Protein AF-A0A7W9UVN4-F1 (afdb_monomer)

Foldseek 3Di:
DWLQDPPCQQVSVVVVQVVCCVAQNVQQPDDAAWDPVCNRPPGKDWQKHDLDNKIKIWIWAQAKTKGDFDPDDQHFWKKKKQWQAWKKWAAADVPDGIDIAHHQKMKIATDRTGGIMITHHGTTMMMMIAHCPPVCVLQPHHMDMDGCPDPLNVVLVVLSVVCSVCVVVDDSVRSVVSNVVNVVSVVCSSCVCCQVDDPPCLVVLQVQLLVVLLVCLVPPPDDLCVSCVVSVHDSVSNQVSCVSVPHGPVRSSVVSNVVVVVVVVVPPPPPPPPDDDDDDDDDDDDDDDDDDDDDDDDDDDDDDDDDDDDDDDDDDDDDDDDDDDDDDDDDDD

Sequence (333 aa):
MDSTAPGAAPRGLDAFRRGWQTQIGDDVFQLPAFSAETIGDFRVKGNVTKVHGAAIADLHAASATRTADVPGGDQDLVAMYIVRRGAWTLGGAPGHGDRAVSAGQFLVRHLGRLTAFETSADLTAKFLVLPPGELKPLLGNRAVTGPAESAEVRLLTALTDMIHTTVADLGPAGVAAAQGTLIELAKAVAKGRFDDVEPRLAPALTQAAKDLADRRLTDPELSPAMLARELNVSVRTLHRAFAAVGEPVGTYIRRRRLHEARLALAAPSRLSVSSRVPSRSTSARLPPSTPVLPKQPRSRRTSPRRATRRPKAPDLAGLSRDVGDTRAGCLNR

pLDDT: mean 74.99, std 21.44, range [29.36, 97.0]

Radius of gyration: 34.62 Å; Cα contacts (8 Å, |Δi|>4): 461; chains: 1; bounding box: 100×82×94 Å

Structure (mmCIF, N/CA/C/O backbone):
data_AF-A0A7W9UVN4-F1
#
_entry.id   AF-A0A7W9UVN4-F1
#
loop_
_atom_site.group_PDB
_atom_site.id
_atom_site.type_symbol
_atom_site.label_atom_id
_atom_site.label_alt_id
_atom_site.label_comp_id
_atom_site.label_asym_id
_atom_site.label_entity_id
_atom_site.label_seq_id
_atom_site.pdbx_PDB_ins_code
_atom_site.Cartn_x
_atom_site.Cartn_y
_atom_site.Cartn_z
_atom_site.occupancy
_atom_site.B_iso_or_equiv
_atom_site.auth_seq_id
_atom_site.auth_comp_id
_atom_site.auth_asym_id
_atom_site.auth_atom_id
_atom_site.pdbx_PDB_model_num
ATOM 1 N N . MET A 1 1 ? 9.674 -2.345 -18.501 1.00 73.88 1 MET A N 1
ATOM 2 C CA . MET A 1 1 ? 10.511 -3.567 -18.484 1.00 73.88 1 MET A CA 1
ATOM 3 C C . MET A 1 1 ? 9.625 -4.773 -18.739 1.00 73.88 1 MET A C 1
ATOM 5 O O . MET A 1 1 ? 8.595 -4.875 -18.085 1.00 73.88 1 MET A O 1
ATOM 9 N N . ASP A 1 2 ? 9.972 -5.662 -19.668 1.00 71.81 2 ASP A N 1
ATOM 10 C CA . ASP A 1 2 ? 9.142 -6.828 -20.001 1.00 71.81 2 ASP A CA 1
ATOM 11 C C . ASP A 1 2 ? 10.020 -8.070 -20.188 1.00 71.81 2 ASP A C 1
ATOM 13 O O . ASP A 1 2 ? 10.920 -8.066 -21.026 1.00 71.81 2 ASP A O 1
ATOM 17 N N . SER A 1 3 ? 9.786 -9.108 -19.382 1.00 67.25 3 SER A N 1
ATOM 18 C CA . SER A 1 3 ? 10.480 -10.401 -19.485 1.00 67.25 3 SER A CA 1
ATOM 19 C C . SER A 1 3 ? 9.551 -11.549 -19.896 1.00 67.25 3 SER A C 1
ATOM 21 O O . SER A 1 3 ? 9.955 -12.705 -19.875 1.00 67.25 3 SER A O 1
ATOM 23 N N . THR A 1 4 ? 8.311 -11.249 -20.298 1.00 62.47 4 THR A N 1
ATOM 24 C CA . THR A 1 4 ? 7.274 -12.262 -20.573 1.00 62.47 4 THR A CA 1
ATOM 25 C C . THR A 1 4 ? 7.378 -12.916 -21.957 1.00 62.47 4 THR A C 1
ATOM 27 O O . THR A 1 4 ? 6.605 -13.822 -22.269 1.00 62.47 4 THR A O 1
ATOM 30 N N . ALA A 1 5 ? 8.341 -12.502 -22.787 1.00 60.44 5 ALA A N 1
ATOM 31 C CA . ALA A 1 5 ? 8.553 -13.074 -24.112 1.00 60.44 5 ALA A CA 1
ATOM 32 C C . ALA A 1 5 ? 8.997 -14.560 -24.034 1.00 60.44 5 ALA A C 1
ATOM 34 O O . ALA A 1 5 ? 9.942 -14.877 -23.300 1.00 60.44 5 ALA A O 1
ATOM 35 N N . PRO A 1 6 ? 8.375 -15.480 -24.802 1.00 49.84 6 PRO A N 1
ATOM 36 C CA . PRO A 1 6 ? 8.769 -16.891 -24.835 1.00 49.84 6 PRO A CA 1
ATOM 37 C C . PRO A 1 6 ? 10.239 -17.067 -25.260 1.00 49.84 6 PRO A C 1
ATOM 39 O O . PRO A 1 6 ? 10.660 -16.513 -26.272 1.00 49.84 6 PRO A O 1
ATOM 42 N N . GLY A 1 7 ? 11.024 -17.840 -24.496 1.00 51.47 7 GLY A N 1
ATOM 43 C CA . GLY A 1 7 ? 12.448 -18.111 -24.777 1.00 51.47 7 GLY A CA 1
ATOM 44 C C . GLY A 1 7 ? 13.452 -17.143 -24.131 1.00 51.47 7 GLY A C 1
ATOM 45 O O . GLY A 1 7 ? 14.651 -17.239 -24.391 1.00 51.47 7 GLY A O 1
ATOM 46 N N . ALA A 1 8 ? 12.993 -16.220 -23.279 1.00 53.88 8 ALA A N 1
ATOM 47 C CA . ALA A 1 8 ? 13.849 -15.228 -22.630 1.00 53.88 8 ALA A CA 1
ATOM 48 C C . ALA A 1 8 ? 14.510 -15.689 -21.316 1.00 53.88 8 ALA A C 1
ATOM 50 O O . ALA A 1 8 ? 15.379 -14.977 -20.831 1.00 53.88 8 ALA A O 1
ATOM 51 N N . ALA A 1 9 ? 14.164 -16.832 -20.719 1.00 52.75 9 ALA A N 1
ATOM 52 C CA . ALA A 1 9 ? 14.805 -17.324 -19.490 1.00 52.75 9 ALA A CA 1
ATOM 53 C C . ALA A 1 9 ? 16.133 -18.018 -19.857 1.00 52.75 9 ALA A C 1
ATOM 55 O O . ALA A 1 9 ? 16.085 -19.104 -20.434 1.00 52.75 9 ALA A O 1
ATOM 56 N N . PRO A 1 10 ? 17.311 -17.373 -19.677 1.00 57.44 10 PRO A N 1
ATOM 57 C CA . PRO A 1 10 ? 17.737 -16.666 -18.454 1.00 57.44 10 PRO A CA 1
ATOM 58 C C . PRO A 1 10 ? 17.949 -15.140 -18.589 1.00 57.44 10 PRO A C 1
ATOM 60 O O . PRO A 1 10 ? 18.179 -14.450 -17.601 1.00 57.44 10 PRO A O 1
ATOM 63 N N . ARG A 1 11 ? 17.853 -14.580 -19.800 1.00 67.00 11 ARG A N 1
ATOM 64 C CA . ARG A 1 11 ? 18.043 -13.145 -20.103 1.00 67.00 11 ARG A CA 1
ATOM 65 C C . ARG A 1 11 ? 16.946 -12.229 -19.535 1.00 67.00 11 ARG A C 1
ATOM 67 O O . ARG A 1 11 ? 17.165 -11.024 -19.424 1.00 67.00 11 ARG A O 1
ATOM 74 N N . GLY A 1 12 ? 15.776 -12.775 -19.200 1.00 74.50 12 GLY A N 1
ATOM 75 C CA . GLY A 1 12 ? 14.602 -12.038 -18.731 1.00 74.50 12 GLY A CA 1
ATOM 76 C C . GLY A 1 12 ? 14.825 -11.335 -17.392 1.00 74.50 12 GLY A C 1
ATOM 77 O O . GLY A 1 12 ? 14.505 -10.152 -17.266 1.00 74.50 12 GLY A O 1
ATOM 78 N N . LEU A 1 13 ? 15.450 -12.019 -16.426 1.00 80.25 13 LEU A N 1
ATOM 79 C CA . LEU A 1 13 ? 15.805 -11.411 -15.142 1.00 80.25 13 LEU A CA 1
ATOM 80 C C . LEU A 1 13 ? 16.861 -10.316 -15.314 1.00 80.25 13 LEU A C 1
ATOM 82 O O . LEU A 1 13 ? 16.738 -9.250 -14.716 1.00 80.25 13 LEU A O 1
ATOM 86 N N . ASP A 1 14 ? 17.875 -10.540 -16.148 1.00 81.69 14 ASP A N 1
ATOM 87 C CA . ASP A 1 14 ? 18.918 -9.540 -16.385 1.00 81.69 14 ASP A CA 1
ATOM 88 C C . ASP A 1 14 ? 18.363 -8.289 -17.075 1.00 81.69 14 ASP A C 1
ATOM 90 O O . ASP A 1 14 ? 18.742 -7.167 -16.740 1.00 81.69 14 ASP A O 1
ATOM 94 N N . ALA A 1 15 ? 17.439 -8.461 -18.025 1.00 81.56 15 ALA A N 1
ATOM 95 C CA . ALA A 1 15 ? 16.738 -7.349 -18.660 1.00 81.56 15 ALA A CA 1
ATOM 96 C C . ALA A 1 15 ? 15.876 -6.572 -17.655 1.00 81.56 15 ALA A C 1
ATOM 98 O O . ALA A 1 15 ? 15.887 -5.339 -17.666 1.00 81.56 15 ALA A O 1
ATOM 99 N N . PHE A 1 16 ? 15.177 -7.277 -16.760 1.00 84.06 16 PHE A N 1
ATOM 100 C CA . PHE A 1 16 ? 14.417 -6.661 -15.676 1.00 84.06 16 PHE A CA 1
ATOM 101 C C . PHE A 1 16 ? 15.328 -5.895 -14.710 1.00 84.06 16 PHE A C 1
ATOM 103 O O . PHE A 1 16 ? 15.083 -4.723 -14.450 1.00 84.06 16 PHE A O 1
ATOM 110 N N . ARG A 1 17 ? 16.422 -6.507 -14.243 1.00 83.38 17 ARG A N 1
ATOM 111 C CA . ARG A 1 17 ? 17.405 -5.874 -13.350 1.00 83.38 17 ARG A CA 1
ATOM 112 C C . ARG A 1 17 ? 18.012 -4.621 -13.958 1.00 83.38 17 ARG A C 1
ATOM 114 O O . ARG A 1 17 ? 18.035 -3.590 -13.300 1.00 83.38 17 ARG A O 1
ATOM 121 N N . ARG A 1 18 ? 18.458 -4.683 -15.218 1.00 82.69 18 ARG A N 1
ATOM 122 C CA . ARG A 1 18 ? 18.994 -3.504 -15.913 1.00 82.69 18 ARG A CA 1
ATOM 123 C C . ARG A 1 18 ? 17.954 -2.395 -16.008 1.00 82.69 18 ARG A C 1
ATOM 125 O O . ARG A 1 18 ? 18.263 -1.260 -15.680 1.00 82.69 18 ARG A O 1
ATOM 132 N N . GLY A 1 19 ? 16.724 -2.721 -16.401 1.00 81.88 19 GLY A N 1
ATOM 133 C CA . GLY A 1 19 ? 15.651 -1.732 -16.467 1.00 81.88 19 GLY A CA 1
ATOM 134 C C . GLY A 1 19 ? 15.315 -1.117 -15.105 1.00 81.88 19 GLY A C 1
ATOM 135 O O . GLY A 1 19 ? 15.112 0.092 -15.023 1.00 81.88 19 GLY A O 1
ATOM 136 N N . TRP A 1 20 ? 15.314 -1.926 -14.040 1.00 83.56 20 TRP A N 1
ATOM 137 C CA . TRP A 1 20 ? 15.083 -1.472 -12.669 1.00 83.56 20 TRP A CA 1
ATOM 138 C C . TRP A 1 20 ? 16.182 -0.505 -12.250 1.00 83.56 20 TRP A C 1
ATOM 140 O O . TRP A 1 20 ? 15.892 0.610 -11.826 1.00 83.56 20 TRP A O 1
ATOM 150 N N . GLN A 1 21 ? 17.437 -0.896 -12.467 1.00 82.94 21 GLN A N 1
ATOM 151 C CA . GLN A 1 21 ? 18.607 -0.084 -12.169 1.00 82.94 21 GLN A CA 1
ATOM 152 C C . GLN A 1 21 ? 18.583 1.256 -12.907 1.00 82.94 21 GLN A C 1
ATOM 154 O O . GLN A 1 21 ? 18.849 2.293 -12.311 1.00 82.94 21 GLN A O 1
ATOM 159 N N . THR A 1 22 ? 18.246 1.249 -14.199 1.00 83.75 22 THR A N 1
ATOM 160 C CA . THR A 1 22 ? 18.192 2.467 -15.016 1.00 83.75 22 THR A CA 1
ATOM 161 C C . THR A 1 22 ? 17.080 3.416 -14.569 1.00 83.75 22 THR A C 1
ATOM 163 O O . THR A 1 22 ? 17.267 4.627 -14.633 1.00 83.75 22 THR A O 1
ATOM 166 N N . GLN A 1 23 ? 15.926 2.894 -14.141 1.00 80.12 23 GLN A N 1
ATOM 167 C CA . GLN A 1 23 ? 14.762 3.723 -13.807 1.00 80.12 23 GLN A CA 1
ATOM 168 C C . GLN A 1 23 ? 14.716 4.157 -12.336 1.00 80.12 23 GLN A C 1
ATOM 170 O O . GLN A 1 23 ? 14.303 5.279 -12.058 1.00 80.12 23 GLN A O 1
ATOM 175 N N . ILE A 1 24 ? 15.115 3.291 -11.402 1.00 77.38 24 ILE A N 1
ATOM 176 C CA . ILE A 1 24 ? 15.053 3.537 -9.951 1.00 77.38 24 ILE A CA 1
ATOM 177 C C . ILE A 1 24 ? 16.419 3.986 -9.415 1.00 77.38 24 ILE A C 1
ATOM 179 O O . ILE A 1 24 ? 16.484 4.932 -8.628 1.00 77.38 24 ILE A O 1
ATOM 183 N N . GLY A 1 25 ? 17.494 3.321 -9.849 1.00 72.00 25 GLY A N 1
ATOM 184 C CA . GLY A 1 25 ? 18.806 3.365 -9.196 1.00 72.00 25 GLY A CA 1
ATOM 185 C C . GLY A 1 25 ? 18.867 2.539 -7.902 1.00 72.00 25 GLY A C 1
ATOM 186 O O . GLY A 1 25 ? 17.847 2.107 -7.368 1.00 72.00 25 GLY A O 1
ATOM 187 N N . ASP A 1 26 ? 20.074 2.329 -7.372 1.00 72.00 26 ASP A N 1
ATOM 188 C CA . ASP A 1 26 ? 20.273 1.649 -6.076 1.00 72.00 26 ASP A CA 1
ATOM 189 C C . ASP A 1 26 ? 19.985 2.551 -4.866 1.00 72.00 26 ASP A C 1
ATOM 191 O O . ASP A 1 26 ? 19.971 2.080 -3.730 1.00 72.00 26 ASP A O 1
ATOM 195 N N . ASP A 1 27 ? 19.774 3.847 -5.097 1.00 73.25 27 ASP A N 1
ATOM 196 C CA . ASP A 1 27 ? 19.596 4.866 -4.063 1.00 73.25 27 ASP A CA 1
ATOM 197 C C . ASP A 1 27 ? 18.187 4.876 -3.455 1.00 73.25 27 ASP A C 1
ATOM 199 O O . ASP A 1 27 ? 18.015 5.330 -2.326 1.00 73.25 27 ASP A O 1
ATOM 203 N N . VAL A 1 28 ? 17.182 4.375 -4.182 1.00 78.56 28 VAL A N 1
ATOM 204 C CA . VAL A 1 28 ? 15.785 4.346 -3.712 1.00 78.56 28 VAL A CA 1
ATOM 205 C C . VAL A 1 28 ? 15.369 2.955 -3.240 1.00 78.56 28 VAL A C 1
ATOM 207 O O . VAL A 1 28 ? 14.755 2.826 -2.183 1.00 78.56 28 VAL A O 1
ATOM 210 N N . PHE A 1 29 ? 15.674 1.907 -4.011 1.00 81.25 29 PHE A N 1
ATOM 211 C CA . PHE A 1 29 ? 15.352 0.529 -3.641 1.00 81.25 29 PHE A CA 1
ATOM 212 C C . PHE A 1 29 ? 16.292 -0.452 -4.328 1.00 81.25 29 PHE A C 1
ATOM 214 O O . PHE A 1 29 ? 16.239 -0.623 -5.550 1.00 81.25 29 PHE A O 1
ATOM 221 N N . GLN A 1 30 ? 17.087 -1.162 -3.532 1.00 79.94 30 GLN A N 1
ATOM 222 C CA . GLN A 1 30 ? 17.933 -2.225 -4.066 1.00 79.94 30 GLN A CA 1
ATOM 223 C C . GLN A 1 30 ? 17.094 -3.484 -4.234 1.00 79.94 30 GLN A C 1
ATOM 225 O O . GLN A 1 30 ? 16.504 -3.991 -3.276 1.00 79.94 30 GLN A O 1
ATOM 230 N N . LEU A 1 31 ? 17.041 -3.990 -5.461 1.00 79.94 31 LEU A N 1
ATOM 231 C CA . LEU A 1 31 ? 16.290 -5.192 -5.780 1.00 79.94 31 LEU A CA 1
ATOM 232 C C . LEU A 1 31 ? 16.995 -6.426 -5.179 1.00 79.94 31 LEU A C 1
ATOM 234 O O . LEU A 1 31 ? 18.167 -6.660 -5.485 1.00 79.94 31 LEU A O 1
ATOM 238 N N . PRO A 1 32 ? 16.314 -7.248 -4.359 1.00 81.62 32 PRO A N 1
ATOM 239 C CA . PRO A 1 32 ? 16.924 -8.436 -3.772 1.00 81.62 32 PRO A CA 1
ATOM 240 C C . PRO A 1 32 ? 17.297 -9.493 -4.823 1.00 81.62 32 PRO A C 1
ATOM 242 O O . PRO A 1 32 ? 16.791 -9.524 -5.950 1.00 81.62 32 PRO A O 1
ATOM 245 N N . ALA A 1 33 ? 18.189 -10.407 -4.436 1.00 84.00 33 ALA A N 1
ATOM 246 C CA . ALA A 1 33 ? 18.498 -11.577 -5.245 1.00 84.00 33 ALA A CA 1
ATOM 247 C C . ALA A 1 33 ? 17.285 -12.521 -5.332 1.00 84.00 33 ALA A C 1
ATOM 249 O O . ALA A 1 33 ? 16.550 -12.682 -4.361 1.00 84.00 33 ALA A O 1
ATOM 250 N N . PHE A 1 34 ? 17.088 -13.168 -6.482 1.00 86.44 34 PHE A N 1
ATOM 251 C CA . PHE A 1 34 ? 16.030 -14.163 -6.686 1.00 86.44 34 PHE A CA 1
ATOM 252 C C . PHE A 1 34 ? 16.557 -15.589 -6.500 1.00 86.44 34 PHE A C 1
ATOM 254 O O . PHE A 1 34 ? 17.743 -15.843 -6.713 1.00 86.44 34 PHE A O 1
ATOM 261 N N . SER A 1 35 ? 15.684 -16.514 -6.094 1.00 86.12 35 SER A N 1
ATOM 262 C CA . SER A 1 35 ? 16.018 -17.936 -5.967 1.00 86.12 35 SER A CA 1
ATOM 263 C C . SER A 1 35 ? 16.347 -18.564 -7.328 1.00 86.12 35 SER A C 1
ATOM 265 O O . SER A 1 35 ? 15.878 -18.093 -8.364 1.00 86.12 35 SER A O 1
ATOM 267 N N . ALA A 1 36 ? 17.105 -19.666 -7.339 1.00 85.19 36 ALA A N 1
ATOM 268 C CA . ALA A 1 36 ? 17.443 -20.386 -8.573 1.00 85.19 36 ALA A CA 1
ATOM 269 C C . ALA A 1 36 ? 16.198 -20.851 -9.354 1.00 85.19 36 ALA A C 1
ATOM 271 O O . ALA A 1 36 ? 16.157 -20.731 -10.576 1.00 85.19 36 ALA A O 1
ATOM 272 N N . GLU A 1 37 ? 15.163 -21.305 -8.641 1.00 82.75 37 GLU A N 1
ATOM 273 C CA . GLU A 1 37 ? 13.862 -21.673 -9.215 1.00 82.75 37 GLU A CA 1
ATOM 274 C C . GLU A 1 37 ? 13.221 -20.491 -9.956 1.00 82.75 37 GLU A C 1
ATOM 276 O O . GLU A 1 37 ? 12.806 -20.617 -11.104 1.00 82.75 37 GLU A O 1
ATOM 281 N N . THR A 1 38 ? 13.238 -19.310 -9.333 1.00 85.44 38 THR A N 1
ATOM 282 C CA . THR A 1 38 ? 12.707 -18.081 -9.931 1.00 85.44 38 THR A CA 1
ATOM 283 C C . THR A 1 38 ? 13.510 -17.648 -11.154 1.00 85.44 38 THR A C 1
ATOM 285 O O . THR A 1 38 ? 12.932 -17.185 -12.130 1.00 85.44 38 THR A O 1
ATOM 288 N N . ILE A 1 39 ? 14.838 -17.791 -11.124 1.00 84.81 39 ILE A N 1
ATOM 289 C CA . ILE A 1 39 ? 15.717 -17.431 -12.248 1.00 84.81 39 ILE A CA 1
ATOM 290 C C . ILE A 1 39 ? 15.398 -18.287 -13.484 1.00 84.81 39 ILE A C 1
ATOM 292 O O . ILE A 1 39 ? 15.396 -17.767 -14.601 1.00 84.81 39 ILE A O 1
ATOM 296 N N . GLY A 1 40 ? 15.101 -19.576 -13.287 1.00 82.81 40 GLY A N 1
ATOM 297 C CA . GLY A 1 40 ? 14.792 -20.517 -14.366 1.00 82.81 40 GLY A CA 1
ATOM 298 C C . GLY A 1 40 ? 13.481 -20.234 -15.108 1.00 82.81 40 GLY A C 1
ATOM 299 O O . GLY A 1 40 ? 13.375 -20.581 -16.281 1.00 82.81 40 GLY A O 1
ATOM 300 N N . ASP A 1 41 ? 12.513 -19.573 -14.465 1.00 85.38 41 ASP A N 1
ATOM 301 C CA . ASP A 1 41 ? 11.202 -19.250 -15.052 1.00 85.38 41 ASP A CA 1
ATOM 302 C C . ASP A 1 41 ? 10.769 -17.795 -14.790 1.00 85.38 41 ASP A C 1
ATOM 304 O O . ASP A 1 41 ? 9.604 -17.494 -14.533 1.00 85.38 41 ASP A O 1
ATOM 308 N N . PHE A 1 42 ? 11.714 -16.852 -14.832 1.00 85.31 42 PHE A N 1
ATOM 309 C CA . PHE A 1 42 ? 11.415 -15.453 -14.530 1.00 85.31 42 PHE A CA 1
ATOM 310 C C . PHE A 1 42 ? 10.542 -14.810 -15.620 1.00 85.31 42 PHE A C 1
ATOM 312 O O . PHE A 1 42 ? 11.027 -14.504 -16.711 1.00 85.31 42 PHE A O 1
ATOM 319 N N . ARG A 1 43 ? 9.262 -14.561 -15.307 1.00 87.62 43 ARG A N 1
ATOM 320 C CA . ARG A 1 43 ? 8.286 -13.905 -16.198 1.00 87.62 43 ARG A CA 1
ATOM 321 C C . ARG A 1 43 ? 7.560 -12.771 -15.484 1.00 87.62 43 ARG A C 1
ATOM 323 O O . ARG A 1 43 ? 6.400 -12.899 -15.091 1.00 87.62 43 ARG A O 1
ATOM 330 N N . VAL A 1 44 ? 8.257 -11.652 -15.317 1.00 88.62 44 VAL A N 1
ATOM 331 C CA . VAL A 1 44 ? 7.736 -10.434 -14.683 1.00 88.62 44 VAL A CA 1
ATOM 332 C C . VAL A 1 44 ? 7.825 -9.247 -15.635 1.00 88.62 44 VAL A C 1
ATOM 334 O O . VAL A 1 44 ? 8.868 -8.953 -16.226 1.00 88.62 44 VAL A O 1
ATOM 337 N N . LYS A 1 45 ? 6.720 -8.525 -15.761 1.00 89.50 45 LYS A N 1
ATOM 338 C CA . LYS A 1 45 ? 6.636 -7.233 -16.428 1.00 89.50 45 LYS A CA 1
ATOM 339 C C . LYS A 1 45 ? 6.459 -6.148 -15.375 1.00 89.50 45 LYS A C 1
ATOM 341 O O . LYS A 1 45 ? 5.660 -6.296 -14.456 1.00 89.50 45 LYS A O 1
ATOM 346 N N . GLY A 1 46 ? 7.217 -5.070 -15.521 1.00 88.50 46 GLY A N 1
ATOM 347 C CA . GLY A 1 46 ? 7.197 -3.932 -14.614 1.00 88.50 46 GLY A CA 1
ATOM 348 C C . GLY A 1 46 ? 7.146 -2.621 -15.385 1.00 88.50 46 GLY A C 1
ATOM 349 O O . GLY A 1 46 ? 7.991 -2.403 -16.261 1.00 88.50 46 GLY A O 1
ATOM 350 N N . ASN A 1 47 ? 6.189 -1.751 -15.067 1.00 90.56 47 ASN A N 1
ATOM 351 C CA . ASN A 1 47 ? 6.284 -0.332 -15.404 1.00 90.56 47 ASN A CA 1
ATOM 352 C C . ASN A 1 47 ? 6.732 0.428 -14.162 1.00 90.56 47 ASN A C 1
ATOM 354 O O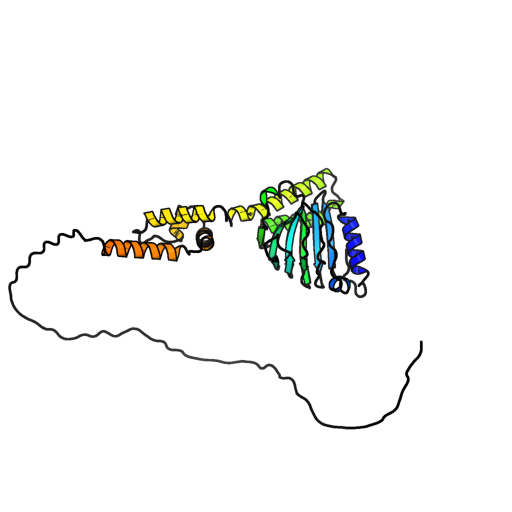 . ASN A 1 47 ? 6.120 0.284 -13.110 1.00 90.56 47 ASN A O 1
ATOM 358 N N . VAL A 1 48 ? 7.818 1.183 -14.263 1.00 90.69 48 VAL A N 1
ATOM 359 C CA . VAL A 1 48 ? 8.472 1.755 -13.093 1.00 90.69 48 VAL A CA 1
ATOM 360 C C . VAL A 1 48 ? 8.822 3.210 -13.340 1.00 90.69 48 VAL A C 1
ATOM 362 O O . VAL A 1 48 ? 9.316 3.581 -14.403 1.00 90.69 48 VAL A O 1
ATOM 365 N N . THR A 1 49 ? 8.559 4.033 -12.334 1.00 92.12 49 THR A N 1
ATOM 366 C CA . THR A 1 49 ? 8.779 5.471 -12.381 1.00 92.12 49 THR A CA 1
ATOM 367 C C . THR A 1 49 ? 9.382 5.947 -11.071 1.00 92.12 49 THR A C 1
ATOM 369 O O . THR A 1 49 ? 8.795 5.769 -10.002 1.00 92.12 49 THR A O 1
ATOM 372 N N . LYS A 1 50 ? 10.549 6.587 -11.165 1.00 92.44 50 LYS A N 1
ATOM 373 C CA . LYS A 1 50 ? 11.147 7.348 -10.070 1.00 92.44 50 LYS A CA 1
ATOM 374 C C . LYS A 1 50 ? 10.585 8.764 -10.069 1.00 92.44 50 LYS A C 1
ATOM 376 O O . LYS A 1 50 ? 10.538 9.428 -11.100 1.00 92.44 50 LYS A O 1
ATOM 381 N N . VAL A 1 51 ? 10.179 9.221 -8.895 1.00 92.12 51 VAL A N 1
ATOM 382 C CA . VAL A 1 51 ? 9.681 10.569 -8.629 1.00 92.12 51 VAL A CA 1
ATOM 383 C C . VAL A 1 51 ? 10.467 11.106 -7.437 1.00 92.12 51 VAL A C 1
ATOM 385 O O . VAL A 1 51 ? 10.156 10.846 -6.274 1.00 92.12 51 VAL A O 1
ATOM 388 N N . HIS A 1 52 ? 11.559 11.806 -7.753 1.00 91.50 52 HIS A N 1
ATOM 389 C CA . HIS A 1 52 ? 12.553 12.267 -6.785 1.00 91.50 52 HIS A CA 1
ATOM 390 C C . HIS A 1 52 ? 13.076 11.109 -5.906 1.00 91.50 52 HIS A C 1
ATOM 392 O O . HIS A 1 52 ? 13.729 10.208 -6.424 1.00 91.50 52 HIS A O 1
ATOM 398 N N . GLY A 1 53 ? 12.828 11.131 -4.592 1.00 89.69 53 GLY A N 1
ATOM 399 C CA . GLY A 1 53 ? 13.253 10.091 -3.645 1.00 89.69 53 GLY A CA 1
ATOM 400 C C . GLY A 1 53 ? 12.236 8.963 -3.450 1.00 89.69 53 GLY A C 1
ATOM 401 O O . GLY A 1 53 ? 12.397 8.152 -2.545 1.00 89.69 53 GLY A O 1
ATOM 402 N N . ALA A 1 54 ? 11.156 8.942 -4.232 1.00 93.06 54 ALA A N 1
ATOM 403 C CA . ALA A 1 54 ? 10.158 7.881 -4.222 1.00 93.06 54 ALA A CA 1
ATOM 404 C C . ALA A 1 54 ? 10.160 7.114 -5.550 1.00 93.06 54 ALA A C 1
ATOM 406 O O . ALA A 1 54 ? 10.599 7.615 -6.588 1.00 93.06 54 ALA A O 1
ATOM 407 N N . ALA A 1 55 ? 9.632 5.898 -5.514 1.00 93.56 55 ALA A N 1
ATOM 408 C CA . ALA A 1 55 ? 9.479 5.047 -6.679 1.00 93.56 55 ALA A CA 1
ATOM 409 C C . ALA A 1 55 ? 8.113 4.366 -6.697 1.00 93.56 55 ALA A C 1
ATOM 411 O O . ALA A 1 55 ? 7.583 3.967 -5.659 1.00 93.56 55 ALA A O 1
ATOM 412 N N . ILE A 1 56 ? 7.571 4.213 -7.900 1.00 95.06 56 ILE A N 1
ATOM 413 C CA . ILE A 1 56 ? 6.302 3.548 -8.180 1.00 95.06 56 ILE A CA 1
ATOM 414 C C . ILE A 1 56 ? 6.587 2.428 -9.174 1.00 95.06 56 ILE A C 1
ATOM 416 O O . ILE A 1 56 ? 7.218 2.666 -10.204 1.00 95.06 56 ILE A O 1
ATOM 420 N N . ALA A 1 57 ? 6.129 1.219 -8.870 1.00 93.44 57 ALA A N 1
ATOM 421 C CA . ALA A 1 57 ? 6.275 0.047 -9.714 1.00 93.44 57 ALA A CA 1
ATOM 422 C C . ALA A 1 57 ? 4.938 -0.684 -9.882 1.00 93.44 57 ALA A C 1
ATOM 424 O O . ALA A 1 57 ? 4.377 -1.216 -8.925 1.00 93.44 57 ALA A O 1
ATOM 425 N N . ASP A 1 58 ? 4.477 -0.780 -11.122 1.00 94.81 58 ASP A N 1
ATOM 426 C CA . ASP A 1 58 ? 3.334 -1.587 -11.527 1.00 94.81 58 ASP A CA 1
ATOM 427 C C . ASP A 1 58 ? 3.841 -2.932 -12.021 1.00 94.81 58 ASP A C 1
ATOM 429 O O . ASP A 1 58 ? 4.511 -3.012 -13.052 1.00 94.81 58 ASP A O 1
ATOM 433 N N . LEU A 1 59 ? 3.536 -3.990 -11.277 1.00 93.56 59 LEU A N 1
ATOM 434 C CA . LEU A 1 59 ? 4.092 -5.318 -11.480 1.00 93.56 59 LEU A CA 1
ATOM 435 C C . LEU A 1 59 ? 3.016 -6.295 -11.949 1.00 93.56 59 LEU A C 1
ATOM 437 O O . LEU A 1 59 ? 1.953 -6.427 -11.337 1.00 93.56 59 LEU A O 1
ATOM 441 N N . HIS A 1 60 ? 3.344 -7.029 -13.007 1.00 94.62 60 HIS A N 1
ATOM 442 C CA . HIS A 1 60 ? 2.604 -8.183 -13.487 1.00 94.62 60 HIS A CA 1
ATOM 443 C C . HIS A 1 60 ? 3.546 -9.388 -13.562 1.00 94.62 60 HIS A C 1
ATOM 445 O O . HIS A 1 60 ? 4.470 -9.396 -14.376 1.00 94.62 60 HIS A O 1
ATOM 451 N N . ALA A 1 61 ? 3.334 -10.394 -12.718 1.00 92.81 61 ALA A N 1
ATOM 452 C CA . ALA A 1 61 ? 4.136 -11.615 -12.715 1.00 92.81 61 ALA A CA 1
ATOM 453 C C . ALA A 1 61 ? 3.289 -12.784 -13.215 1.00 92.81 61 ALA A C 1
ATOM 455 O O . ALA A 1 61 ? 2.296 -13.133 -12.584 1.00 92.81 61 ALA A O 1
ATOM 456 N N . ALA A 1 62 ? 3.676 -13.385 -14.339 1.00 92.00 62 ALA A N 1
ATOM 457 C CA . ALA A 1 62 ? 3.018 -14.584 -14.854 1.00 92.00 62 ALA A CA 1
ATOM 458 C C . ALA A 1 62 ? 3.470 -15.835 -14.082 1.00 92.00 62 ALA A C 1
ATOM 460 O O . ALA A 1 62 ? 2.659 -16.708 -13.789 1.00 92.00 62 ALA A O 1
ATOM 461 N N . SER A 1 63 ? 4.745 -15.887 -13.694 1.00 90.81 63 SER A N 1
ATOM 462 C CA . SER A 1 63 ? 5.315 -16.963 -12.877 1.00 90.81 63 SER A CA 1
ATOM 463 C C . SER A 1 63 ? 5.483 -16.515 -11.427 1.00 90.81 63 SER A C 1
ATOM 465 O O . SER A 1 63 ? 5.673 -15.329 -11.151 1.00 90.81 63 SER A O 1
ATOM 467 N N . ALA A 1 64 ? 5.415 -17.469 -10.496 1.00 91.50 64 ALA A N 1
ATOM 468 C CA . ALA A 1 64 ? 5.723 -17.204 -9.097 1.00 91.50 64 ALA A CA 1
ATOM 469 C C . ALA A 1 64 ? 7.183 -16.752 -8.957 1.00 91.50 64 ALA A C 1
ATOM 471 O O . ALA A 1 64 ? 8.068 -17.263 -9.642 1.00 91.50 64 ALA A O 1
ATOM 472 N N . THR A 1 65 ? 7.438 -15.802 -8.060 1.00 89.81 65 THR A N 1
ATOM 473 C CA . THR A 1 65 ? 8.806 -15.365 -7.752 1.00 89.81 65 THR A CA 1
ATOM 474 C C . THR A 1 65 ? 9.080 -15.484 -6.268 1.00 89.81 65 THR A C 1
ATOM 476 O O . THR A 1 65 ? 8.219 -15.180 -5.447 1.00 89.81 65 THR A O 1
ATOM 479 N N . ARG A 1 66 ? 10.291 -15.913 -5.928 1.00 89.81 66 ARG A N 1
ATOM 480 C CA . ARG A 1 66 ? 10.826 -15.987 -4.572 1.00 89.81 66 ARG A CA 1
ATOM 481 C C . ARG A 1 66 ? 12.185 -15.313 -4.562 1.00 89.81 66 ARG A C 1
ATOM 483 O O . ARG A 1 66 ? 13.055 -15.627 -5.379 1.00 89.81 66 ARG A O 1
ATOM 490 N N . THR A 1 67 ? 12.388 -14.400 -3.628 1.00 87.38 67 THR A N 1
ATOM 491 C CA . THR A 1 67 ? 13.721 -13.851 -3.381 1.00 87.38 67 THR A CA 1
ATOM 492 C C . THR A 1 67 ? 14.539 -14.828 -2.551 1.00 87.38 67 THR A C 1
ATOM 494 O O . THR A 1 67 ? 13.996 -15.497 -1.675 1.00 87.38 67 THR A O 1
ATOM 497 N N . ALA A 1 68 ? 15.840 -14.905 -2.803 1.00 81.38 68 ALA A N 1
ATOM 498 C CA . ALA A 1 68 ? 16.748 -15.591 -1.898 1.00 81.38 68 ALA A CA 1
ATOM 499 C C . ALA A 1 68 ? 16.794 -14.851 -0.551 1.00 81.38 68 ALA A C 1
ATOM 501 O O . ALA A 1 68 ? 16.605 -13.632 -0.507 1.00 81.38 68 ALA A O 1
ATOM 502 N N . ASP A 1 69 ? 17.071 -15.572 0.535 1.00 68.25 69 ASP A N 1
ATOM 503 C CA . ASP A 1 69 ? 17.376 -14.947 1.820 1.00 68.25 69 ASP A CA 1
ATOM 504 C C . ASP A 1 69 ? 18.655 -14.127 1.666 1.00 68.25 69 ASP A C 1
ATOM 506 O O . ASP A 1 69 ? 19.756 -14.669 1.584 1.00 68.25 69 ASP A O 1
ATOM 510 N N . VAL A 1 70 ? 18.511 -12.806 1.572 1.00 60.50 70 VAL A N 1
ATOM 511 C CA . VAL A 1 70 ? 19.656 -11.901 1.489 1.00 60.50 70 VAL A CA 1
ATOM 512 C C . VAL A 1 70 ? 20.061 -11.513 2.910 1.00 60.50 70 VAL A C 1
ATOM 514 O O . VAL A 1 70 ? 19.277 -10.868 3.619 1.00 60.50 70 VAL A O 1
ATOM 517 N N . PRO A 1 71 ? 21.288 -11.831 3.359 1.00 51.34 71 PRO A N 1
ATOM 518 C CA . PRO A 1 71 ? 21.811 -11.284 4.592 1.00 51.34 71 PRO A CA 1
ATOM 519 C C . PRO A 1 71 ? 22.127 -9.797 4.377 1.00 51.34 71 PRO A C 1
ATOM 521 O O . PRO A 1 71 ? 23.241 -9.432 4.046 1.00 51.34 71 PRO A O 1
ATOM 524 N N . GLY A 1 72 ? 21.147 -8.922 4.613 1.00 53.78 72 GLY A N 1
ATOM 525 C CA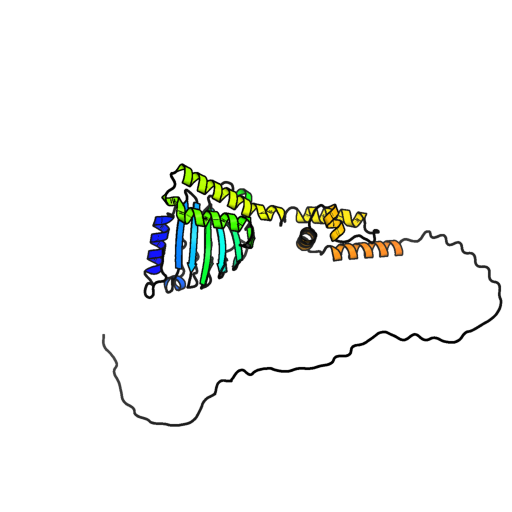 . GLY A 1 72 ? 21.397 -7.486 4.750 1.00 53.78 72 GLY A CA 1
ATOM 526 C C . GLY A 1 72 ? 21.389 -6.688 3.447 1.00 53.78 72 GLY A C 1
ATOM 527 O O . GLY A 1 72 ? 22.320 -6.721 2.658 1.00 53.78 72 GLY A O 1
ATOM 528 N N . GLY A 1 73 ? 20.358 -5.865 3.312 1.00 59.97 73 GLY A N 1
ATOM 529 C CA . GLY A 1 73 ? 20.526 -4.483 2.886 1.00 59.97 73 GLY A CA 1
ATOM 530 C C . GLY A 1 73 ? 19.818 -3.650 3.942 1.00 59.97 73 GLY A C 1
ATOM 531 O O . GLY A 1 73 ? 18.621 -3.868 4.160 1.00 59.97 73 GLY A O 1
ATOM 532 N N . ASP A 1 74 ? 20.553 -2.807 4.669 1.00 69.19 74 ASP A N 1
ATOM 533 C CA . ASP A 1 74 ? 19.923 -1.774 5.491 1.00 69.19 74 ASP A CA 1
ATOM 534 C C . ASP A 1 74 ? 19.207 -0.837 4.516 1.00 69.19 74 ASP A C 1
ATOM 536 O O . ASP A 1 74 ? 19.827 -0.253 3.629 1.00 69.19 74 ASP A O 1
ATOM 540 N N . GLN A 1 75 ? 17.883 -0.820 4.587 1.00 75.25 75 GLN A N 1
ATOM 541 C CA . GLN A 1 75 ? 17.052 -0.016 3.702 1.00 75.25 75 GLN A CA 1
ATOM 542 C C . GLN A 1 75 ? 16.041 0.686 4.575 1.00 75.25 75 GLN A C 1
ATOM 544 O O . GLN A 1 75 ? 14.993 0.116 4.853 1.00 75.25 75 GLN A O 1
ATOM 549 N N . ASP A 1 76 ? 16.382 1.893 5.023 1.00 86.69 76 ASP A N 1
ATOM 550 C CA . ASP A 1 76 ? 15.492 2.754 5.797 1.00 86.69 76 ASP A CA 1
ATOM 551 C C . ASP A 1 76 ? 14.470 3.401 4.856 1.00 86.69 76 ASP A C 1
ATOM 553 O O . ASP A 1 76 ? 14.693 4.485 4.321 1.00 86.69 76 ASP A O 1
ATOM 557 N N . LEU A 1 77 ? 13.355 2.715 4.607 1.00 90.12 77 LEU A N 1
ATOM 558 C CA . LEU A 1 77 ? 12.319 3.177 3.680 1.00 90.12 77 LEU A CA 1
ATOM 559 C C . LEU A 1 77 ? 10.921 2.728 4.100 1.00 90.12 77 LEU A C 1
ATOM 561 O O . LEU A 1 77 ? 10.743 1.834 4.927 1.00 90.12 77 LEU A O 1
ATOM 565 N N . VAL A 1 78 ? 9.896 3.339 3.511 1.00 93.25 78 VAL A N 1
ATOM 566 C CA . VAL A 1 78 ? 8.517 2.858 3.626 1.00 93.25 78 VAL A CA 1
ATOM 567 C C . VAL A 1 78 ? 8.114 2.163 2.340 1.00 93.25 78 VAL A C 1
ATOM 569 O O . VAL A 1 78 ? 8.192 2.734 1.258 1.00 93.25 78 VAL A O 1
ATOM 572 N N . ALA A 1 79 ? 7.646 0.927 2.477 1.00 92.56 79 ALA A N 1
ATOM 573 C CA . ALA A 1 79 ? 7.157 0.118 1.377 1.00 92.56 79 ALA A CA 1
ATOM 574 C C . ALA A 1 79 ? 5.640 -0.051 1.470 1.00 92.56 79 ALA A C 1
ATOM 576 O O . ALA A 1 79 ? 5.109 -0.432 2.521 1.00 92.56 79 ALA A O 1
ATOM 577 N N . MET A 1 80 ? 4.955 0.183 0.354 1.00 95.25 80 MET A N 1
ATOM 578 C CA . MET A 1 80 ? 3.525 -0.056 0.202 1.00 95.25 80 MET A CA 1
ATOM 579 C C . MET A 1 80 ? 3.264 -1.052 -0.926 1.00 95.25 80 MET A C 1
ATOM 581 O O . MET A 1 80 ? 3.782 -0.916 -2.028 1.00 95.25 80 MET A O 1
ATOM 585 N N . TYR A 1 81 ? 2.428 -2.043 -0.640 1.00 95.44 81 TYR A N 1
ATOM 586 C CA . TYR A 1 81 ? 2.052 -3.131 -1.535 1.00 95.44 81 TYR A CA 1
ATOM 587 C C . TYR A 1 81 ? 0.542 -3.071 -1.723 1.00 95.44 81 TYR A C 1
ATOM 589 O O . TYR A 1 81 ? -0.185 -3.102 -0.734 1.00 95.44 81 TYR A O 1
ATOM 597 N N . ILE A 1 82 ? 0.059 -2.993 -2.958 1.00 96.81 82 ILE A N 1
ATOM 598 C CA . ILE A 1 82 ? -1.370 -2.978 -3.291 1.00 96.81 82 ILE A CA 1
ATOM 599 C C . ILE A 1 82 ? -1.615 -4.119 -4.272 1.00 96.81 82 ILE A C 1
ATOM 601 O O . ILE A 1 82 ? -1.202 -4.040 -5.426 1.00 96.81 82 ILE A O 1
ATOM 605 N N . VAL A 1 83 ? -2.274 -5.188 -3.830 1.00 96.12 83 VAL A N 1
ATOM 606 C CA . VAL A 1 83 ? -2.454 -6.396 -4.645 1.00 96.12 83 VAL A CA 1
ATOM 607 C C . VAL A 1 83 ? -3.848 -6.390 -5.263 1.00 96.12 83 VAL A C 1
ATOM 609 O O . VAL A 1 83 ? -4.853 -6.412 -4.556 1.00 96.12 83 VAL A O 1
ATOM 612 N N . ARG A 1 84 ? -3.927 -6.380 -6.597 1.00 94.75 84 ARG A N 1
ATOM 613 C CA . ARG A 1 84 ? -5.187 -6.490 -7.353 1.00 94.75 84 ARG A CA 1
ATOM 614 C C . ARG A 1 84 ? -5.533 -7.945 -7.662 1.00 94.75 84 ARG A C 1
ATOM 616 O O . ARG A 1 84 ? -6.686 -8.335 -7.522 1.00 94.75 84 ARG A O 1
ATOM 623 N N . ARG A 1 85 ? -4.538 -8.752 -8.040 1.00 95.25 85 ARG A N 1
ATOM 624 C CA . ARG A 1 85 ? -4.672 -10.190 -8.329 1.00 95.25 85 ARG A CA 1
ATOM 625 C C . ARG A 1 85 ? -3.475 -10.950 -7.761 1.00 95.25 85 ARG A C 1
ATOM 627 O O . ARG A 1 85 ? -2.374 -10.409 -7.742 1.00 95.25 85 ARG A O 1
ATOM 634 N N . GLY A 1 86 ? -3.700 -12.188 -7.323 1.00 94.81 86 GLY A N 1
ATOM 635 C CA . GLY A 1 86 ? -2.670 -13.039 -6.726 1.00 94.81 86 GLY A CA 1
ATOM 636 C C . GLY A 1 86 ? -2.441 -12.751 -5.241 1.00 94.81 86 GLY A C 1
ATOM 637 O O . GLY A 1 86 ? -3.330 -12.248 -4.545 1.00 94.81 86 GLY A O 1
ATOM 638 N N . ALA A 1 87 ? -1.254 -13.096 -4.755 1.00 92.81 87 ALA A N 1
ATOM 639 C CA . ALA A 1 87 ? -0.823 -12.837 -3.389 1.00 92.81 87 ALA A CA 1
ATOM 640 C C . ALA A 1 87 ? 0.674 -12.517 -3.325 1.00 92.81 87 ALA A C 1
ATOM 642 O O . ALA A 1 87 ? 1.470 -13.060 -4.092 1.00 92.81 87 ALA A O 1
ATOM 643 N N . TRP A 1 88 ? 1.041 -11.660 -2.375 1.00 93.69 88 TRP A N 1
ATOM 644 C CA . TRP A 1 88 ? 2.424 -11.310 -2.068 1.00 93.69 88 TRP A CA 1
ATOM 645 C C . TRP A 1 88 ? 2.720 -11.635 -0.605 1.00 93.69 88 TRP A C 1
ATOM 647 O O . TRP A 1 88 ? 2.173 -11.005 0.298 1.00 93.69 88 TRP A O 1
ATOM 657 N N . THR A 1 89 ? 3.562 -12.630 -0.363 1.00 90.81 89 THR A N 1
ATOM 658 C CA . THR A 1 89 ? 4.008 -13.037 0.969 1.00 90.81 89 THR A CA 1
ATOM 659 C C . THR A 1 89 ? 5.291 -12.307 1.316 1.00 90.81 89 THR A C 1
ATOM 661 O O . THR A 1 89 ? 6.268 -12.359 0.579 1.00 90.81 89 THR A O 1
ATOM 664 N N . LEU A 1 90 ? 5.285 -11.595 2.432 1.00 87.31 90 LEU A N 1
ATOM 665 C CA . LEU A 1 90 ? 6.388 -10.766 2.887 1.00 87.31 90 LEU A CA 1
ATOM 666 C C . LEU A 1 90 ? 6.934 -11.338 4.191 1.00 87.31 90 LEU A C 1
ATOM 668 O O . LEU A 1 90 ? 6.155 -11.546 5.124 1.00 87.31 90 LEU A O 1
ATOM 672 N N . GLY A 1 91 ? 8.253 -11.509 4.294 1.00 78.38 91 GLY A N 1
ATOM 673 C CA . GLY A 1 91 ? 8.884 -11.895 5.553 1.00 78.38 91 GLY A CA 1
ATOM 674 C C . GLY A 1 91 ? 8.549 -10.888 6.652 1.00 78.38 91 GLY A C 1
ATOM 675 O O . GLY A 1 91 ? 8.668 -9.672 6.439 1.00 78.38 91 GLY A O 1
ATOM 676 N N . GLY A 1 92 ? 8.073 -11.378 7.797 1.00 66.25 92 GLY A N 1
ATOM 677 C CA . GLY A 1 92 ? 7.649 -10.546 8.921 1.00 66.25 92 GLY A CA 1
ATOM 678 C C . GLY A 1 92 ? 8.802 -9.794 9.596 1.00 66.25 92 GLY A C 1
ATOM 679 O O . GLY A 1 92 ? 9.979 -10.038 9.337 1.00 66.25 92 GLY A O 1
ATOM 680 N N . ALA A 1 93 ? 8.465 -8.839 10.468 1.00 59.56 93 ALA A N 1
ATOM 681 C CA . ALA A 1 93 ? 9.453 -8.255 11.378 1.00 59.56 93 ALA A CA 1
ATOM 682 C C . ALA A 1 93 ? 9.990 -9.344 12.332 1.00 59.56 93 ALA A C 1
ATOM 684 O O . ALA A 1 93 ? 9.274 -10.317 12.575 1.00 59.56 93 ALA A O 1
ATOM 685 N N . PRO A 1 94 ? 11.188 -9.197 12.931 1.00 54.22 94 PRO A N 1
ATOM 686 C CA . PRO A 1 94 ? 11.695 -10.165 13.903 1.00 54.22 94 PRO A CA 1
A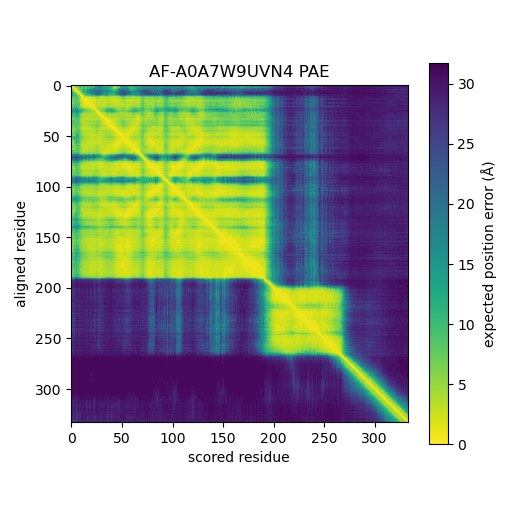TOM 687 C C . PRO A 1 94 ? 10.638 -10.507 14.972 1.00 54.22 94 PRO A C 1
ATOM 689 O O . PRO A 1 94 ? 10.076 -9.614 15.609 1.00 54.22 94 PRO A O 1
ATOM 692 N N . GLY A 1 95 ? 10.315 -11.796 15.123 1.00 54.66 95 GLY A N 1
ATOM 693 C CA . GLY A 1 95 ? 9.280 -12.292 16.044 1.00 54.66 95 GLY A CA 1
ATOM 694 C C . GLY A 1 95 ? 7.841 -12.308 15.501 1.00 54.66 95 GLY A C 1
ATOM 695 O O . GLY A 1 95 ? 6.942 -12.770 16.197 1.00 54.66 95 GLY A O 1
ATOM 696 N N . HIS A 1 96 ? 7.605 -11.843 14.274 1.00 58.75 96 HIS A N 1
ATOM 697 C CA . HIS A 1 96 ? 6.334 -11.980 13.562 1.00 58.75 96 HIS A CA 1
ATOM 698 C C . HIS A 1 96 ? 6.558 -12.864 12.332 1.00 58.75 96 HIS A C 1
ATOM 700 O O . HIS A 1 96 ? 7.490 -12.627 11.569 1.00 58.75 96 HIS A O 1
ATOM 706 N N . GLY A 1 97 ? 5.725 -13.891 12.152 1.00 68.56 97 GLY A N 1
ATOM 707 C CA . GLY A 1 97 ? 5.799 -14.761 10.977 1.00 68.56 97 GLY A CA 1
ATOM 708 C C . GLY A 1 97 ? 5.491 -14.025 9.671 1.00 68.56 97 GLY A C 1
ATOM 709 O O . GLY A 1 97 ? 5.120 -12.845 9.667 1.00 68.56 97 GLY A O 1
ATOM 710 N N . ASP A 1 98 ? 5.624 -14.746 8.564 1.00 78.75 98 ASP A N 1
ATOM 711 C CA . ASP A 1 98 ? 5.341 -14.229 7.229 1.00 78.75 98 ASP A CA 1
ATOM 712 C C . ASP A 1 98 ? 3.927 -13.664 7.112 1.00 78.75 98 ASP A C 1
ATOM 714 O O . ASP A 1 98 ? 2.963 -14.151 7.713 1.00 78.75 98 ASP A O 1
ATOM 718 N N . ARG A 1 99 ? 3.798 -12.613 6.303 1.00 81.81 99 ARG A N 1
ATOM 719 C CA . ARG A 1 99 ? 2.537 -11.911 6.095 1.00 81.81 99 ARG A CA 1
ATOM 720 C C . ARG A 1 99 ? 2.172 -11.885 4.624 1.00 81.81 99 ARG A C 1
ATOM 722 O O . ARG A 1 99 ? 2.834 -11.231 3.825 1.00 81.81 99 ARG A O 1
ATOM 729 N N . ALA A 1 100 ? 1.071 -12.547 4.290 1.00 87.56 100 ALA A N 1
ATOM 730 C CA . ALA A 1 100 ? 0.490 -12.502 2.957 1.00 87.56 100 ALA A CA 1
ATOM 731 C C . ALA A 1 100 ? -0.391 -11.256 2.769 1.00 87.56 100 ALA A C 1
ATOM 733 O O . ALA A 1 100 ? -1.246 -10.940 3.600 1.00 87.56 100 ALA A O 1
ATOM 734 N N . VAL A 1 101 ? -0.201 -10.575 1.644 1.00 89.75 101 VAL A N 1
ATOM 735 C CA . VAL A 1 101 ? -1.077 -9.532 1.110 1.00 89.75 101 VAL A CA 1
ATOM 736 C C . VAL A 1 101 ? -1.833 -10.145 -0.060 1.00 89.75 101 VAL A C 1
ATOM 738 O O . VAL A 1 101 ? -1.253 -10.443 -1.101 1.00 89.75 101 VAL A O 1
ATOM 741 N N . SER A 1 102 ? -3.122 -10.404 0.131 1.00 92.00 102 SER A N 1
ATOM 742 C CA . SER A 1 102 ? -3.968 -11.043 -0.880 1.00 92.00 102 SER A CA 1
ATOM 743 C C . SER A 1 102 ? -4.622 -10.021 -1.809 1.00 92.00 102 SER A C 1
ATOM 745 O O . SER A 1 102 ? -4.708 -8.836 -1.485 1.00 92.00 102 SER A O 1
ATOM 747 N N . ALA A 1 103 ? -5.135 -10.496 -2.943 1.00 91.56 103 ALA A N 1
ATOM 748 C CA . ALA A 1 103 ? -5.952 -9.708 -3.860 1.00 91.56 103 ALA A CA 1
ATOM 749 C C . ALA A 1 103 ? -7.026 -8.871 -3.138 1.00 91.56 103 ALA A C 1
ATOM 751 O O . ALA A 1 103 ? -7.723 -9.344 -2.238 1.00 91.56 103 ALA A O 1
ATOM 752 N N . GLY A 1 104 ? -7.143 -7.608 -3.541 1.00 86.69 104 GLY A N 1
ATOM 753 C CA . GLY A 1 104 ? -8.044 -6.631 -2.941 1.00 86.69 104 GLY A CA 1
ATOM 754 C C . GLY A 1 104 ? -7.553 -6.054 -1.613 1.00 86.69 104 GLY A C 1
ATOM 755 O O . GLY A 1 104 ? -8.328 -5.366 -0.948 1.00 86.69 104 GLY A O 1
ATOM 756 N N . GLN A 1 105 ? -6.309 -6.312 -1.196 1.00 91.06 105 GLN A N 1
ATOM 757 C CA . GLN A 1 105 ? -5.715 -5.744 0.017 1.00 91.06 105 GLN A CA 1
ATOM 758 C C . GLN A 1 105 ? -4.463 -4.920 -0.285 1.00 91.06 105 GLN A C 1
ATOM 760 O O . GLN A 1 105 ? -3.783 -5.113 -1.295 1.00 91.06 105 GLN A O 1
ATOM 765 N N . PHE A 1 106 ? -4.149 -4.020 0.642 1.00 94.38 106 PHE A N 1
ATOM 766 C CA . PHE A 1 106 ? -2.874 -3.333 0.707 1.00 94.38 106 PHE A CA 1
ATOM 767 C C . PHE A 1 106 ? -2.147 -3.611 2.027 1.00 94.38 106 PHE A C 1
ATOM 769 O O . PHE A 1 106 ? -2.763 -3.961 3.042 1.00 94.38 106 PHE A O 1
ATOM 776 N N . LEU A 1 107 ? -0.836 -3.387 2.016 1.00 92.56 107 LEU A N 1
ATOM 777 C CA . LEU A 1 107 ? 0.016 -3.325 3.196 1.00 92.56 107 LEU A CA 1
ATOM 778 C C . LEU A 1 107 ? 0.977 -2.142 3.082 1.00 92.56 107 LEU A C 1
ATOM 780 O O . LEU A 1 107 ? 1.594 -1.967 2.041 1.00 92.56 107 LEU A O 1
ATOM 784 N N . VAL A 1 108 ? 1.139 -1.369 4.153 1.00 92.94 108 VAL A N 1
ATOM 785 C CA . VAL A 1 108 ? 2.182 -0.344 4.308 1.00 92.94 108 VAL A CA 1
ATOM 786 C C . VAL A 1 108 ? 3.030 -0.709 5.515 1.00 92.94 108 VAL A C 1
ATOM 788 O O . VAL A 1 108 ? 2.486 -1.004 6.581 1.00 92.94 108 VAL A O 1
ATOM 791 N N . ARG A 1 109 ? 4.354 -0.691 5.375 1.00 89.62 109 ARG A N 1
ATOM 792 C CA . ARG A 1 109 ? 5.277 -0.893 6.496 1.00 89.62 109 ARG A CA 1
ATOM 793 C C . ARG A 1 109 ? 6.555 -0.094 6.317 1.00 89.62 109 ARG A C 1
ATOM 795 O O . ARG A 1 109 ? 7.013 0.113 5.195 1.00 89.62 109 ARG A O 1
ATOM 802 N N . HIS A 1 110 ? 7.141 0.292 7.440 1.00 90.50 110 HIS A N 1
ATOM 803 C CA . HIS A 1 110 ? 8.538 0.691 7.484 1.00 90.50 110 HIS A CA 1
ATOM 804 C C . HIS A 1 110 ? 9.417 -0.559 7.356 1.00 90.50 110 HIS A C 1
ATOM 806 O O . HIS A 1 110 ? 9.140 -1.595 7.966 1.00 90.50 110 HIS A O 1
ATOM 812 N N . LEU A 1 111 ? 10.433 -0.473 6.507 1.00 84.94 111 LEU A N 1
ATOM 813 C CA . LEU A 1 111 ? 11.503 -1.444 6.380 1.00 84.94 111 LEU A CA 1
ATOM 814 C C . LEU A 1 111 ? 12.759 -0.773 6.931 1.00 84.94 111 LEU A C 1
ATOM 816 O O . LEU A 1 111 ? 13.035 0.370 6.595 1.00 84.94 111 LEU A O 1
ATOM 820 N N . GLY A 1 112 ? 13.474 -1.467 7.814 1.00 79.81 112 GLY A N 1
ATOM 821 C CA . GLY A 1 112 ? 14.879 -1.166 8.122 1.00 79.81 112 GLY A CA 1
ATOM 822 C C . GLY A 1 112 ? 15.822 -2.210 7.525 1.00 79.81 112 GLY A C 1
ATOM 823 O O . GLY A 1 112 ? 17.018 -2.011 7.427 1.00 79.81 112 GLY A O 1
ATOM 824 N N . ARG A 1 113 ? 15.294 -3.359 7.101 1.00 78.44 113 ARG A N 1
ATOM 825 C CA . ARG A 1 113 ? 16.058 -4.399 6.418 1.00 78.44 113 ARG A CA 1
ATOM 826 C C . ARG A 1 113 ? 15.143 -5.089 5.430 1.00 78.44 113 ARG A C 1
ATOM 828 O O . ARG A 1 113 ? 14.005 -5.414 5.782 1.00 78.44 113 ARG A O 1
ATOM 835 N N . LEU A 1 114 ? 15.634 -5.341 4.221 1.00 73.94 114 LEU A N 1
ATOM 836 C CA . LEU A 1 114 ? 14.904 -6.193 3.289 1.00 73.94 114 LEU A CA 1
ATOM 837 C C . LEU A 1 114 ? 14.797 -7.615 3.840 1.00 73.94 114 LEU A C 1
ATOM 839 O O . LEU A 1 114 ? 15.792 -8.227 4.227 1.00 73.94 114 LEU A O 1
ATOM 843 N N . THR A 1 115 ? 13.570 -8.125 3.868 1.00 76.31 115 THR A N 1
ATOM 844 C CA . THR A 1 115 ? 13.266 -9.527 4.141 1.00 76.31 115 THR A CA 1
ATOM 845 C C . THR A 1 115 ? 12.928 -10.236 2.841 1.00 76.31 115 THR A C 1
ATOM 847 O O . THR A 1 115 ? 12.469 -9.599 1.887 1.00 76.31 115 THR A O 1
ATOM 850 N N . ALA A 1 116 ? 13.148 -11.550 2.803 1.00 82.75 116 ALA A N 1
ATOM 851 C CA . ALA A 1 116 ? 12.717 -12.339 1.666 1.00 82.75 116 ALA A CA 1
ATOM 852 C C . ALA A 1 116 ? 11.198 -12.214 1.469 1.00 82.75 116 ALA A C 1
ATOM 854 O O . ALA A 1 116 ? 10.426 -12.045 2.421 1.00 82.75 116 ALA A O 1
ATOM 855 N N . PHE A 1 117 ? 10.774 -12.264 0.213 1.00 87.94 117 PHE A N 1
ATOM 856 C CA . PHE A 1 117 ? 9.380 -12.278 -0.173 1.00 87.94 117 PHE A CA 1
ATOM 857 C C . PHE A 1 117 ? 9.118 -13.320 -1.250 1.00 87.94 117 PHE A C 1
ATOM 859 O O . PHE A 1 117 ? 10.001 -13.730 -2.008 1.00 87.94 117 PHE A O 1
ATOM 866 N N . GLU A 1 118 ? 7.849 -13.684 -1.347 1.00 91.50 118 GLU A N 1
ATOM 867 C CA . GLU A 1 118 ? 7.319 -14.561 -2.372 1.00 91.50 118 GLU A CA 1
ATOM 868 C C . GLU A 1 118 ? 6.099 -13.920 -3.018 1.00 91.50 118 GLU A C 1
ATOM 870 O O . GLU A 1 118 ? 5.327 -13.202 -2.383 1.00 91.50 118 GLU A O 1
ATOM 875 N N . THR A 1 119 ? 5.901 -14.196 -4.294 1.00 92.94 119 THR A N 1
ATOM 876 C CA . THR A 1 119 ? 4.721 -13.784 -5.049 1.00 92.94 119 THR A CA 1
ATOM 877 C C . THR A 1 119 ? 4.120 -15.001 -5.720 1.00 92.94 119 THR A C 1
ATOM 879 O O . THR A 1 119 ? 4.841 -15.886 -6.185 1.00 92.94 119 THR A O 1
ATOM 882 N N . SER A 1 120 ? 2.794 -15.050 -5.777 1.00 93.50 120 SER A N 1
ATOM 883 C CA . SER A 1 120 ? 2.101 -16.070 -6.555 1.00 93.50 120 SER A CA 1
ATOM 884 C C . SER A 1 120 ? 2.319 -15.864 -8.056 1.00 93.50 120 SER A C 1
ATOM 886 O O . SER A 1 120 ? 2.581 -14.750 -8.508 1.00 93.50 120 SER A O 1
ATOM 888 N N . ALA A 1 121 ? 2.093 -16.919 -8.840 1.00 91.88 121 ALA A N 1
ATOM 889 C CA . ALA A 1 121 ? 1.817 -16.768 -10.267 1.00 91.88 121 ALA A CA 1
ATOM 890 C C . ALA A 1 121 ? 0.584 -15.864 -10.492 1.00 91.88 121 ALA A C 1
ATOM 892 O O . ALA A 1 121 ? -0.253 -15.701 -9.593 1.00 91.88 121 ALA A O 1
ATOM 893 N N . ASP A 1 122 ? 0.483 -15.270 -11.681 1.00 92.81 122 ASP A N 1
ATOM 894 C CA . ASP A 1 122 ? -0.543 -14.290 -12.072 1.00 92.81 122 ASP A CA 1
ATOM 895 C C . ASP A 1 122 ? -0.711 -13.090 -11.113 1.00 92.81 122 ASP A C 1
ATOM 897 O O . ASP A 1 122 ? -1.819 -12.562 -10.931 1.00 92.81 122 ASP A O 1
ATOM 901 N N . LEU A 1 123 ? 0.372 -12.636 -10.477 1.00 96.12 123 LEU A N 1
ATOM 902 C CA . LEU A 1 123 ? 0.333 -11.443 -9.635 1.00 96.12 123 LEU A CA 1
ATOM 903 C C . LEU A 1 123 ? 0.044 -10.207 -10.492 1.00 96.12 123 LEU A C 1
ATOM 905 O O . LEU A 1 123 ? 0.654 -9.995 -11.537 1.00 96.12 123 LEU A O 1
ATOM 909 N N . THR A 1 124 ? -0.848 -9.345 -10.014 1.00 96.56 124 THR A N 1
ATOM 910 C CA . THR A 1 124 ? -0.952 -7.955 -10.475 1.00 96.56 124 THR A CA 1
ATOM 911 C C . THR A 1 124 ? -0.990 -7.053 -9.254 1.00 96.56 124 THR A C 1
ATOM 913 O O . THR A 1 124 ? -1.937 -7.124 -8.464 1.00 96.56 124 THR A O 1
ATOM 916 N N . ALA A 1 125 ? 0.044 -6.237 -9.073 1.00 96.94 125 ALA A N 1
ATOM 917 C CA . ALA A 1 125 ? 0.209 -5.413 -7.884 1.00 96.94 125 ALA A CA 1
ATOM 918 C C . ALA A 1 125 ? 0.902 -4.083 -8.197 1.00 96.94 125 ALA A C 1
ATOM 920 O O . ALA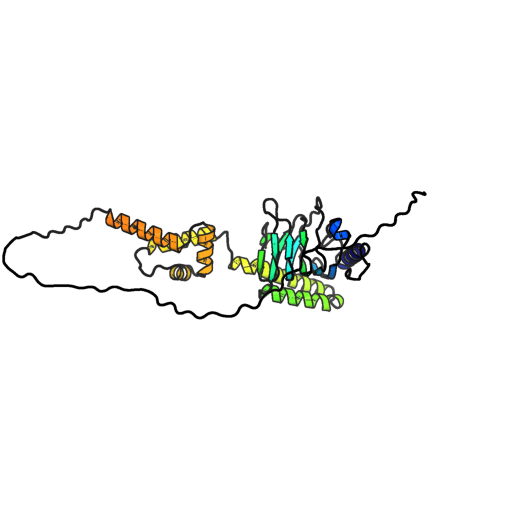 A 1 125 ? 1.713 -4.001 -9.115 1.00 96.94 125 ALA A O 1
ATOM 921 N N . LYS A 1 126 ? 0.611 -3.060 -7.392 1.00 96.94 126 LYS A N 1
ATOM 922 C CA . LYS A 1 126 ? 1.415 -1.838 -7.316 1.00 96.94 126 LYS A CA 1
ATOM 923 C C . LYS A 1 126 ? 2.317 -1.906 -6.096 1.00 96.94 126 LYS A C 1
ATOM 925 O O . LYS A 1 126 ? 1.873 -2.281 -5.009 1.00 96.94 126 LYS A O 1
ATOM 930 N N . PHE A 1 127 ? 3.570 -1.539 -6.288 1.00 94.88 127 PHE A N 1
ATOM 931 C CA . PHE A 1 127 ? 4.589 -1.467 -5.261 1.00 94.88 127 PHE A CA 1
ATOM 932 C C . PHE A 1 127 ? 5.152 -0.052 -5.227 1.00 94.88 127 PHE A C 1
ATOM 934 O O . PHE A 1 127 ? 5.619 0.460 -6.241 1.00 94.88 127 PHE A O 1
ATOM 941 N N . LEU A 1 128 ? 5.070 0.597 -4.071 1.00 95.50 128 LEU A N 1
ATOM 942 C CA . LEU A 1 128 ? 5.608 1.932 -3.868 1.00 95.50 128 LEU A CA 1
ATOM 943 C C . LEU A 1 128 ? 6.709 1.884 -2.821 1.00 95.50 128 LEU A C 1
ATOM 945 O O . LEU A 1 128 ? 6.569 1.234 -1.782 1.00 95.50 128 LEU A O 1
ATOM 949 N N . VAL A 1 129 ? 7.754 2.655 -3.083 1.00 93.56 129 VAL A N 1
ATOM 950 C CA . VAL A 1 129 ? 8.837 2.934 -2.150 1.00 93.56 129 VAL A CA 1
ATOM 951 C C . VAL A 1 129 ? 8.843 4.427 -1.879 1.00 93.56 129 VAL A C 1
ATOM 953 O O . VAL A 1 129 ? 8.861 5.241 -2.802 1.00 93.56 129 VAL A O 1
ATOM 956 N N . LEU A 1 130 ? 8.783 4.782 -0.602 1.00 94.62 130 LEU A N 1
ATOM 957 C CA . LEU A 1 130 ? 8.648 6.149 -0.125 1.00 94.62 130 LEU A CA 1
ATOM 958 C C . LEU A 1 130 ? 9.772 6.451 0.877 1.00 94.62 130 LEU A C 1
ATOM 960 O O . LEU A 1 130 ? 10.125 5.569 1.670 1.00 94.62 130 LEU A O 1
ATOM 964 N N . PRO A 1 131 ? 10.300 7.689 0.900 1.00 92.56 131 PRO A N 1
ATOM 965 C CA . PRO A 1 131 ? 11.258 8.106 1.915 1.00 92.56 131 PRO A CA 1
ATOM 966 C C . PRO A 1 131 ? 10.711 7.888 3.333 1.00 92.56 131 PRO A C 1
ATOM 968 O O . PRO A 1 131 ? 9.527 8.147 3.575 1.00 92.56 131 PRO A O 1
ATOM 971 N N . PRO A 1 132 ? 11.554 7.464 4.292 1.00 90.62 132 PRO A N 1
ATOM 972 C CA . PRO A 1 132 ? 11.111 7.153 5.646 1.00 90.62 132 PRO A CA 1
ATOM 973 C C . PRO A 1 132 ? 10.542 8.384 6.357 1.00 90.62 132 PRO A C 1
ATOM 975 O O . PRO A 1 132 ? 9.473 8.275 6.948 1.00 90.62 132 PRO A O 1
ATOM 978 N N . GLY A 1 133 ? 11.212 9.539 6.246 1.00 89.25 133 GLY A N 1
ATOM 979 C CA . GLY A 1 133 ? 10.793 10.874 6.700 1.00 89.25 133 GLY A CA 1
ATOM 980 C C . GLY A 1 133 ? 9.657 10.915 7.731 1.00 89.25 133 GLY A C 1
ATOM 981 O O . GLY A 1 133 ? 9.750 10.363 8.825 1.00 89.25 133 GLY A O 1
ATOM 982 N N . GLU A 1 134 ? 8.560 11.571 7.366 1.00 86.56 134 GLU A N 1
ATOM 983 C CA . GLU A 1 134 ? 7.379 11.717 8.222 1.00 86.56 134 GLU A CA 1
ATOM 984 C C . GLU A 1 134 ? 6.498 10.455 8.304 1.00 86.56 134 GLU A C 1
ATOM 986 O O . GLU A 1 134 ? 5.594 10.385 9.135 1.00 86.56 134 GLU A O 1
ATOM 991 N N . LEU A 1 135 ? 6.738 9.441 7.467 1.00 89.88 135 LEU A N 1
ATOM 992 C CA . LEU A 1 135 ? 5.976 8.186 7.479 1.00 89.88 135 LEU A CA 1
ATOM 993 C C . LEU A 1 135 ? 6.475 7.217 8.562 1.00 89.88 135 LEU A C 1
ATOM 995 O O . LEU A 1 135 ? 5.683 6.474 9.144 1.00 89.88 135 LEU A O 1
ATOM 999 N N . LYS A 1 136 ? 7.772 7.237 8.876 1.00 89.06 136 LYS A N 1
ATOM 1000 C CA . LYS A 1 136 ? 8.409 6.357 9.862 1.00 89.06 136 LYS A CA 1
ATOM 1001 C C . LYS A 1 136 ? 7.846 6.555 11.277 1.00 89.06 136 LYS A C 1
ATOM 1003 O O . LYS A 1 136 ? 7.471 5.548 11.875 1.00 89.06 136 LYS A O 1
ATOM 1008 N N . PRO A 1 137 ? 7.671 7.784 11.810 1.00 87.06 137 PRO A N 1
ATOM 1009 C CA . PRO A 1 137 ? 7.016 7.987 13.106 1.00 87.06 137 PRO A CA 1
ATOM 1010 C C . PRO A 1 137 ? 5.557 7.513 13.139 1.00 87.06 137 PRO A C 1
ATOM 1012 O O . PRO A 1 137 ? 5.096 7.033 14.174 1.00 87.06 137 PRO A O 1
ATOM 1015 N N . LEU A 1 138 ? 4.835 7.615 12.014 1.00 84.12 138 LEU A N 1
ATOM 1016 C CA . LEU A 1 138 ? 3.446 7.156 11.912 1.00 84.12 138 LEU A CA 1
ATOM 1017 C C . LEU A 1 138 ? 3.351 5.628 11.947 1.00 84.12 138 LEU A C 1
ATOM 1019 O O . LEU A 1 138 ? 2.441 5.083 12.558 1.00 84.12 138 LEU A O 1
ATOM 1023 N N . LEU A 1 139 ? 4.280 4.917 11.310 1.00 84.44 139 LEU A N 1
ATOM 1024 C CA . LEU A 1 139 ? 4.242 3.454 11.237 1.00 84.44 139 LEU A CA 1
ATOM 1025 C C . LEU A 1 139 ? 4.922 2.788 12.443 1.00 84.44 139 LEU A C 1
ATOM 1027 O O . LEU A 1 139 ? 4.459 1.749 12.924 1.00 84.44 139 LEU A O 1
ATOM 1031 N N . GLY A 1 140 ? 6.012 3.369 12.952 1.00 83.19 140 GLY A N 1
ATOM 1032 C CA . GLY A 1 140 ? 6.916 2.694 13.883 1.00 83.19 140 GLY A CA 1
ATOM 1033 C C . GLY A 1 140 ? 7.328 1.320 13.338 1.00 83.19 140 GLY A C 1
ATOM 1034 O O . GLY A 1 140 ? 7.576 1.169 12.148 1.00 83.19 140 GLY A O 1
ATOM 1035 N N . ASN A 1 141 ? 7.292 0.288 14.185 1.00 75.38 141 ASN A N 1
ATOM 1036 C CA . ASN A 1 141 ? 7.572 -1.099 13.777 1.00 75.38 141 ASN A CA 1
ATOM 1037 C C . ASN A 1 141 ? 6.318 -1.863 13.305 1.00 75.38 141 ASN A C 1
ATOM 1039 O O . ASN A 1 141 ? 6.279 -3.094 13.354 1.00 75.38 141 ASN A O 1
ATOM 1043 N N . ARG A 1 142 ? 5.243 -1.161 12.929 1.00 77.94 142 ARG A N 1
ATOM 1044 C CA . ARG A 1 142 ? 3.953 -1.777 12.590 1.00 77.94 142 ARG A CA 1
ATOM 1045 C C . ARG A 1 142 ? 3.737 -1.814 11.082 1.00 77.94 142 ARG A C 1
ATOM 1047 O O . ARG A 1 142 ? 4.209 -0.961 10.338 1.00 77.94 142 ARG A O 1
ATOM 1054 N N . ALA A 1 143 ? 2.944 -2.794 10.658 1.00 83.38 143 ALA A N 1
ATOM 1055 C CA . ALA A 1 143 ? 2.374 -2.838 9.320 1.00 83.38 143 ALA A CA 1
ATOM 1056 C C . ALA A 1 143 ? 0.894 -2.431 9.370 1.00 83.38 143 ALA A C 1
ATOM 1058 O O . ALA A 1 143 ? 0.116 -2.998 10.144 1.00 83.38 143 ALA A O 1
ATOM 1059 N N . VAL A 1 144 ? 0.506 -1.481 8.523 1.00 85.69 144 VAL A N 1
ATOM 1060 C CA . VAL A 1 144 ? -0.885 -1.075 8.293 1.00 85.69 144 VAL A CA 1
ATOM 1061 C C . VAL A 1 144 ? -1.430 -1.881 7.121 1.00 85.69 144 VAL A C 1
ATOM 1063 O O . VAL A 1 144 ? -0.774 -1.993 6.093 1.00 85.69 144 VAL A O 1
ATOM 1066 N N . THR A 1 145 ? -2.623 -2.457 7.261 1.00 88.00 145 THR A N 1
ATOM 1067 C CA . THR A 1 145 ? -3.273 -3.231 6.190 1.00 88.00 145 THR A CA 1
ATOM 1068 C C . THR A 1 145 ? -4.744 -2.884 6.067 1.00 88.00 145 THR A C 1
ATOM 1070 O O . THR A 1 145 ? -5.413 -2.654 7.081 1.00 88.00 145 THR A O 1
ATOM 1073 N N . GLY A 1 146 ? -5.278 -2.953 4.852 1.00 84.69 146 GLY A N 1
ATOM 1074 C CA . GLY A 1 146 ? -6.696 -2.735 4.597 1.00 84.69 146 GLY A CA 1
ATOM 1075 C C . GLY A 1 146 ? -7.114 -3.052 3.161 1.00 84.69 146 GLY A C 1
ATOM 1076 O O . GLY A 1 146 ? -6.303 -3.545 2.380 1.00 84.69 146 GLY A O 1
ATOM 1077 N N . PRO A 1 147 ? -8.381 -2.779 2.805 1.00 85.44 147 PRO A N 1
ATOM 1078 C CA . PRO A 1 147 ? -8.888 -2.981 1.454 1.00 85.44 147 PRO A CA 1
ATOM 1079 C C . PRO A 1 147 ? -8.201 -2.056 0.449 1.00 85.44 147 PRO A C 1
ATOM 1081 O O . PRO A 1 147 ? -8.132 -0.849 0.667 1.00 85.44 147 PRO A O 1
ATOM 1084 N N . ALA A 1 148 ? -7.772 -2.608 -0.683 1.00 89.00 148 ALA A N 1
ATOM 1085 C CA . ALA A 1 148 ? -7.204 -1.856 -1.805 1.00 89.00 148 ALA A CA 1
ATOM 1086 C C . ALA A 1 148 ? -8.225 -0.928 -2.498 1.00 89.00 148 ALA A C 1
ATOM 1088 O O . ALA A 1 148 ? -7.852 -0.096 -3.323 1.00 89.00 148 ALA A O 1
ATOM 1089 N N . GLU A 1 149 ? -9.507 -1.083 -2.161 1.00 85.62 149 GLU A N 1
ATOM 1090 C CA . GLU A 1 149 ? -10.626 -0.293 -2.675 1.00 85.62 149 GLU A CA 1
ATOM 1091 C C . GLU A 1 149 ? -11.067 0.822 -1.714 1.00 85.62 149 GLU A C 1
ATOM 1093 O O . GLU A 1 149 ? -12.131 1.401 -1.916 1.00 85.62 149 GLU A O 1
ATOM 1098 N N . SER A 1 150 ? -10.304 1.141 -0.657 1.00 87.12 150 SER A N 1
ATOM 1099 C CA . SER A 1 150 ? -10.609 2.315 0.180 1.00 87.12 150 SER A CA 1
ATOM 1100 C C . SER A 1 150 ? -10.487 3.615 -0.627 1.00 87.12 150 SER A C 1
ATOM 1102 O O . SER A 1 150 ? -9.784 3.664 -1.638 1.00 87.12 150 SER A O 1
ATOM 1104 N N . ALA A 1 151 ? -11.175 4.679 -0.203 1.00 86.88 151 ALA A N 1
ATOM 1105 C CA . ALA A 1 151 ? -11.162 5.950 -0.930 1.00 86.88 151 ALA A CA 1
ATOM 1106 C C . ALA A 1 151 ? -9.744 6.534 -1.046 1.00 86.88 151 ALA A C 1
ATOM 1108 O O . ALA A 1 151 ? -9.343 6.975 -2.121 1.00 86.88 151 ALA A O 1
ATOM 1109 N N . GLU A 1 152 ? -8.969 6.446 0.032 1.00 89.06 152 GLU A N 1
ATOM 1110 C CA . GLU A 1 152 ? -7.591 6.925 0.136 1.00 89.06 152 GLU A CA 1
ATOM 1111 C C . GLU A 1 152 ? -6.662 6.132 -0.789 1.00 89.06 152 GLU A C 1
ATOM 1113 O O . GLU A 1 152 ? -5.861 6.719 -1.513 1.00 89.06 152 GLU A O 1
ATOM 1118 N N . VAL A 1 153 ? -6.801 4.799 -0.830 1.00 93.62 153 VAL A N 1
ATOM 1119 C CA . VAL A 1 153 ? -5.984 3.945 -1.708 1.00 93.62 153 VAL A CA 1
ATOM 1120 C C . VAL A 1 153 ? -6.350 4.145 -3.176 1.00 93.62 153 VAL A C 1
ATOM 1122 O O . VAL A 1 153 ? -5.461 4.136 -4.028 1.00 93.62 153 VAL A O 1
ATOM 1125 N N . ARG A 1 154 ? -7.631 4.369 -3.501 1.00 93.06 154 ARG A N 1
ATOM 1126 C CA . ARG A 1 154 ? -8.049 4.710 -4.870 1.00 93.06 154 ARG A CA 1
ATOM 1127 C C . ARG A 1 154 ? -7.485 6.059 -5.309 1.00 93.06 154 ARG A C 1
ATOM 1129 O O . ARG A 1 154 ? -6.983 6.148 -6.425 1.00 93.06 154 ARG A O 1
ATOM 1136 N N . LEU A 1 155 ? -7.519 7.071 -4.440 1.00 93.31 155 LEU A N 1
ATOM 1137 C CA . LEU A 1 155 ? -6.946 8.388 -4.731 1.00 93.31 155 LEU A CA 1
ATOM 1138 C C . LEU A 1 155 ? -5.427 8.306 -4.931 1.00 93.31 155 LEU A C 1
ATOM 1140 O O . LEU A 1 155 ? -4.909 8.832 -5.912 1.00 93.31 155 LEU A O 1
ATOM 1144 N N . LEU A 1 156 ? -4.727 7.581 -4.053 1.00 96.44 156 LEU A N 1
ATOM 1145 C CA . LEU A 1 156 ? -3.297 7.308 -4.200 1.00 96.44 156 LEU A CA 1
ATOM 1146 C C . LEU A 1 156 ? -3.001 6.568 -5.508 1.00 96.44 156 LEU A C 1
ATOM 1148 O O . LEU A 1 156 ? -2.092 6.959 -6.232 1.00 96.44 156 LEU A O 1
ATOM 1152 N N . THR A 1 157 ? -3.788 5.544 -5.845 1.00 95.94 157 THR A N 1
ATOM 1153 C CA . THR A 1 157 ? -3.608 4.792 -7.096 1.00 95.94 157 THR A CA 1
ATOM 1154 C C . THR A 1 157 ? -3.779 5.700 -8.316 1.00 95.94 157 THR A C 1
ATOM 1156 O O . THR A 1 157 ? -2.926 5.696 -9.200 1.00 95.94 157 THR A O 1
ATOM 1159 N N . ALA A 1 158 ? -4.823 6.531 -8.339 1.00 96.00 158 ALA A N 1
ATOM 1160 C CA . ALA A 1 158 ? -5.062 7.468 -9.434 1.00 96.00 158 ALA A CA 1
ATOM 1161 C C . ALA A 1 158 ? -3.905 8.467 -9.603 1.00 96.00 158 ALA A C 1
ATOM 1163 O O . ALA A 1 158 ? -3.484 8.735 -10.727 1.00 96.00 158 ALA A O 1
ATOM 1164 N N . LEU A 1 159 ? -3.339 8.970 -8.498 1.00 96.56 159 LEU A N 1
ATOM 1165 C CA . LEU A 1 159 ? -2.146 9.815 -8.552 1.00 96.56 159 LEU A CA 1
ATOM 1166 C C . LEU A 1 159 ? -0.950 9.054 -9.137 1.00 96.56 159 LEU A C 1
ATOM 1168 O O . LEU A 1 159 ? -0.252 9.595 -9.989 1.00 96.56 159 LEU A O 1
ATOM 1172 N N . THR A 1 160 ? -0.711 7.809 -8.715 1.00 97.00 160 THR A N 1
ATOM 1173 C CA . THR A 1 160 ? 0.408 7.015 -9.248 1.00 97.00 160 THR A CA 1
ATOM 1174 C C . THR A 1 160 ? 0.276 6.744 -10.745 1.00 97.00 160 THR A C 1
ATOM 1176 O O . THR A 1 160 ? 1.268 6.835 -11.466 1.00 97.00 160 THR A O 1
ATOM 1179 N N . ASP A 1 161 ? -0.944 6.484 -11.223 1.00 95.94 161 ASP A N 1
ATOM 1180 C CA . ASP A 1 161 ? -1.232 6.301 -12.649 1.00 95.94 161 ASP A CA 1
ATOM 1181 C C . ASP A 1 161 ? -0.953 7.594 -13.424 1.00 95.94 161 ASP A C 1
ATOM 1183 O O . ASP A 1 161 ? -0.299 7.572 -14.466 1.00 95.94 161 ASP A O 1
ATOM 1187 N N . MET A 1 162 ? -1.365 8.740 -12.873 1.00 95.31 162 MET A N 1
ATOM 1188 C CA . MET A 1 162 ? -1.083 10.048 -13.463 1.00 95.31 162 MET A CA 1
ATOM 1189 C C . MET A 1 162 ? 0.423 10.334 -13.518 1.00 95.31 162 MET A C 1
ATOM 1191 O O . MET A 1 162 ? 0.925 10.768 -14.555 1.00 95.31 162 MET A O 1
ATOM 1195 N N . ILE A 1 163 ? 1.165 10.044 -12.443 1.00 94.94 163 ILE A N 1
ATOM 1196 C CA . ILE A 1 163 ? 2.624 10.225 -12.383 1.00 94.94 163 ILE A CA 1
ATOM 1197 C C . ILE A 1 163 ? 3.318 9.398 -13.469 1.00 94.94 163 ILE A C 1
ATOM 1199 O O . ILE A 1 163 ? 4.168 9.939 -14.174 1.00 94.94 163 ILE A O 1
ATOM 1203 N N . HIS A 1 164 ? 2.927 8.133 -13.672 1.00 92.38 164 HIS A N 1
ATOM 1204 C CA . HIS A 1 164 ? 3.484 7.306 -14.751 1.00 92.38 164 HIS A CA 1
ATOM 1205 C C . HIS A 1 164 ? 3.367 7.967 -16.129 1.00 92.38 164 HIS A C 1
ATOM 1207 O O . HIS A 1 164 ? 4.261 7.807 -16.956 1.00 92.38 164 HIS A O 1
ATOM 1213 N N . THR A 1 165 ? 2.277 8.698 -16.372 1.00 93.88 165 THR A N 1
ATOM 1214 C CA . THR A 1 165 ? 2.016 9.337 -17.669 1.00 93.88 165 THR A CA 1
ATOM 1215 C C . THR A 1 165 ? 2.611 10.734 -17.823 1.00 93.88 165 THR A C 1
ATOM 1217 O O . THR A 1 165 ? 2.852 11.144 -18.949 1.00 93.88 165 THR A O 1
ATOM 1220 N N . THR A 1 166 ? 2.847 11.466 -16.729 1.00 93.31 166 THR A N 1
ATOM 1221 C CA . THR A 1 166 ? 3.138 12.914 -16.786 1.00 93.31 166 THR A CA 1
ATOM 1222 C C . THR A 1 166 ? 4.526 13.295 -16.294 1.00 93.31 166 THR A C 1
ATOM 1224 O O . THR A 1 166 ? 4.999 14.382 -16.610 1.00 93.31 166 THR A O 1
ATOM 1227 N N . VAL A 1 167 ? 5.212 12.434 -15.531 1.00 92.00 167 VAL A N 1
ATOM 1228 C CA . VAL A 1 167 ? 6.461 12.815 -14.843 1.00 92.00 167 VAL A CA 1
ATOM 1229 C C . VAL A 1 167 ? 7.567 13.285 -15.792 1.00 92.00 167 VAL A C 1
ATOM 1231 O O . VAL A 1 167 ? 8.378 14.119 -15.402 1.00 92.00 167 VAL A O 1
ATOM 1234 N N . ALA A 1 168 ? 7.598 12.767 -17.024 1.00 91.19 168 ALA A N 1
ATOM 1235 C CA . ALA A 1 168 ? 8.611 13.107 -18.021 1.00 91.19 168 ALA A CA 1
ATOM 1236 C C . ALA A 1 168 ? 8.485 14.557 -18.518 1.00 91.19 168 ALA A C 1
ATOM 1238 O O . ALA A 1 168 ? 9.482 15.143 -18.930 1.00 91.19 168 ALA A O 1
ATOM 1239 N N . ASP A 1 169 ? 7.284 15.133 -18.423 1.00 95.06 169 ASP A N 1
ATOM 1240 C CA . ASP A 1 169 ? 6.978 16.497 -18.859 1.00 95.06 169 ASP A CA 1
ATOM 1241 C C . ASP A 1 169 ? 7.057 17.512 -17.703 1.00 95.06 169 ASP A C 1
ATOM 1243 O O . ASP A 1 169 ? 6.936 18.722 -17.907 1.00 95.06 169 ASP A O 1
ATOM 1247 N N . LEU A 1 170 ? 7.252 17.041 -16.465 1.00 93.81 170 LEU A N 1
ATOM 1248 C CA . LEU A 1 170 ? 7.350 17.901 -15.292 1.00 93.81 170 LEU A CA 1
ATOM 1249 C C . LEU A 1 170 ? 8.765 18.462 -15.130 1.00 93.81 170 LEU A C 1
ATOM 1251 O O . LEU A 1 170 ? 9.758 17.738 -15.112 1.00 93.81 170 LEU A O 1
ATOM 1255 N N . GLY A 1 171 ? 8.851 19.770 -14.883 1.00 95.56 171 GLY A N 1
ATOM 1256 C CA . GLY A 1 171 ? 10.072 20.379 -14.359 1.00 95.56 171 GLY A CA 1
ATOM 1257 C C . GLY A 1 171 ? 10.367 19.937 -12.912 1.00 95.56 171 GLY A C 1
ATOM 1258 O O . GLY A 1 171 ? 9.490 19.390 -12.234 1.00 95.56 171 GLY A O 1
ATOM 1259 N N . PRO A 1 172 ? 11.563 20.241 -12.371 1.00 94.31 172 PRO A N 1
ATOM 1260 C CA . PRO A 1 172 ? 11.991 19.783 -11.042 1.00 94.31 172 PRO A CA 1
ATOM 1261 C C . PRO A 1 172 ? 11.019 20.122 -9.901 1.00 94.31 172 PRO A C 1
ATOM 1263 O O . PRO A 1 172 ? 10.758 19.285 -9.037 1.00 94.31 172 PRO A O 1
ATOM 1266 N N . ALA A 1 173 ? 10.426 21.321 -9.919 1.00 93.75 173 ALA A N 1
ATOM 1267 C CA . ALA A 1 173 ? 9.428 21.730 -8.928 1.00 93.75 173 ALA A CA 1
ATOM 1268 C C . ALA A 1 173 ? 8.141 20.886 -9.004 1.00 93.75 173 ALA A C 1
ATOM 1270 O O . ALA A 1 173 ? 7.570 20.537 -7.973 1.00 93.75 173 ALA A O 1
ATOM 1271 N N . GLY A 1 174 ? 7.714 20.512 -10.215 1.00 94.06 174 GLY A N 1
ATOM 1272 C CA . GLY A 1 174 ? 6.563 19.634 -10.429 1.00 94.06 174 GLY A CA 1
ATOM 1273 C C . GLY A 1 174 ? 6.823 18.217 -9.922 1.00 94.06 174 GLY A C 1
ATOM 1274 O O . GLY A 1 174 ? 5.975 17.646 -9.241 1.00 94.06 174 GLY A O 1
ATOM 1275 N N . VAL A 1 175 ? 8.021 17.676 -10.169 1.00 95.00 175 VAL A N 1
ATOM 1276 C CA . VAL A 1 175 ? 8.437 16.364 -9.643 1.00 95.00 175 VAL A CA 1
ATOM 1277 C C . VAL A 1 175 ? 8.468 16.367 -8.109 1.00 95.00 175 VAL A C 1
ATOM 1279 O O . VAL A 1 175 ? 7.958 15.437 -7.483 1.00 95.00 175 VAL A O 1
ATOM 1282 N N . ALA A 1 176 ? 9.002 17.423 -7.487 1.00 93.12 176 ALA A N 1
ATOM 1283 C CA . ALA A 1 176 ? 9.001 17.571 -6.030 1.00 93.12 176 ALA A CA 1
ATOM 1284 C C . ALA A 1 176 ? 7.574 17.679 -5.456 1.00 93.12 176 ALA A C 1
ATOM 1286 O O . ALA A 1 176 ? 7.254 17.027 -4.461 1.00 93.12 176 ALA A O 1
ATOM 1287 N N . ALA A 1 177 ? 6.685 18.436 -6.108 1.00 93.44 177 ALA A N 1
ATOM 1288 C CA . ALA A 1 177 ? 5.280 18.543 -5.711 1.00 93.44 177 ALA A CA 1
ATOM 1289 C C . ALA A 1 177 ? 4.527 17.207 -5.848 1.00 93.44 177 ALA A C 1
ATOM 1291 O O . ALA A 1 177 ? 3.739 16.844 -4.969 1.00 93.44 177 ALA A O 1
ATOM 1292 N N . ALA A 1 178 ? 4.799 16.442 -6.910 1.00 94.25 178 ALA A N 1
ATOM 1293 C CA . ALA A 1 178 ? 4.243 15.106 -7.102 1.00 94.25 178 ALA A CA 1
ATOM 1294 C C . ALA A 1 178 ? 4.687 14.151 -5.982 1.00 94.25 178 ALA A C 1
ATOM 1296 O O . ALA A 1 178 ? 3.853 13.445 -5.413 1.00 94.25 178 ALA A O 1
ATOM 1297 N N . GLN A 1 179 ? 5.971 14.183 -5.605 1.00 94.69 179 GLN A N 1
ATOM 1298 C CA . GLN A 1 179 ? 6.485 13.410 -4.472 1.00 94.69 179 GLN A CA 1
ATOM 1299 C C . GLN A 1 179 ? 5.803 13.809 -3.156 1.00 94.69 179 GLN A C 1
ATOM 1301 O O . GLN A 1 179 ? 5.355 12.937 -2.413 1.00 94.69 179 GLN A O 1
ATOM 1306 N N . GLY A 1 180 ? 5.698 15.110 -2.870 1.00 94.88 180 GLY A N 1
ATOM 1307 C CA . GLY A 1 180 ? 5.042 15.610 -1.660 1.00 94.88 180 GLY A CA 1
ATOM 1308 C C . GLY A 1 180 ? 3.585 15.156 -1.572 1.00 94.88 180 GLY A C 1
ATOM 1309 O O . GLY A 1 180 ? 3.162 14.620 -0.551 1.00 94.88 180 GLY A O 1
ATOM 1310 N N . THR A 1 181 ? 2.842 15.263 -2.676 1.00 95.88 181 THR A N 1
ATOM 1311 C CA . THR A 1 181 ? 1.442 14.811 -2.753 1.00 95.88 181 THR A CA 1
ATOM 1312 C C . THR A 1 181 ? 1.328 13.298 -2.547 1.00 95.88 181 THR A C 1
ATOM 1314 O O . THR A 1 181 ? 0.448 12.833 -1.822 1.00 95.88 181 THR A O 1
ATOM 1317 N N . LEU A 1 182 ? 2.243 12.517 -3.133 1.00 95.88 182 LEU A N 1
ATOM 1318 C CA . LEU A 1 182 ? 2.298 11.069 -2.939 1.00 95.88 182 LEU A CA 1
ATOM 1319 C C . LEU A 1 182 ? 2.527 10.704 -1.465 1.00 95.88 182 LEU A C 1
ATOM 1321 O O . LEU A 1 182 ? 1.857 9.817 -0.935 1.00 95.88 182 LEU A O 1
ATOM 1325 N N . ILE A 1 183 ? 3.438 11.414 -0.795 1.00 95.44 183 ILE A N 1
ATOM 1326 C CA . ILE A 1 183 ? 3.721 11.239 0.631 1.00 95.44 183 ILE A CA 1
ATOM 1327 C C . ILE A 1 183 ? 2.496 11.610 1.479 1.00 95.44 183 ILE A C 1
ATOM 1329 O O . ILE A 1 183 ? 2.145 10.846 2.376 1.00 95.44 183 ILE A O 1
ATOM 1333 N N . GLU A 1 184 ? 1.807 12.717 1.191 1.00 94.88 184 GLU A N 1
ATOM 1334 C CA . GLU A 1 184 ? 0.590 13.113 1.918 1.00 94.88 184 GLU A CA 1
ATOM 1335 C C . GLU A 1 184 ? -0.532 12.077 1.794 1.00 94.88 184 GLU A C 1
ATOM 1337 O O . GLU A 1 184 ? -1.143 11.691 2.794 1.00 94.88 184 GLU A O 1
ATOM 1342 N N . LEU A 1 185 ? -0.764 11.539 0.594 1.00 95.06 185 LEU A N 1
ATOM 1343 C CA . LEU A 1 185 ? -1.745 10.468 0.409 1.00 95.06 185 LEU A CA 1
ATOM 1344 C C . LEU A 1 185 ? -1.322 9.177 1.118 1.00 95.06 185 LEU A C 1
ATOM 1346 O O . LEU A 1 185 ? -2.157 8.510 1.729 1.00 95.06 185 LEU A O 1
ATOM 1350 N N . ALA A 1 186 ? -0.033 8.834 1.112 1.00 94.62 186 ALA A N 1
ATOM 1351 C CA . ALA A 1 186 ? 0.469 7.688 1.863 1.00 94.62 186 ALA A CA 1
ATOM 1352 C C . ALA A 1 186 ? 0.304 7.878 3.382 1.00 94.62 186 ALA A C 1
ATOM 1354 O O . ALA A 1 186 ? -0.075 6.932 4.077 1.00 94.62 186 ALA A O 1
ATOM 1355 N N . LYS A 1 187 ? 0.508 9.099 3.903 1.00 92.38 187 LYS A N 1
ATOM 13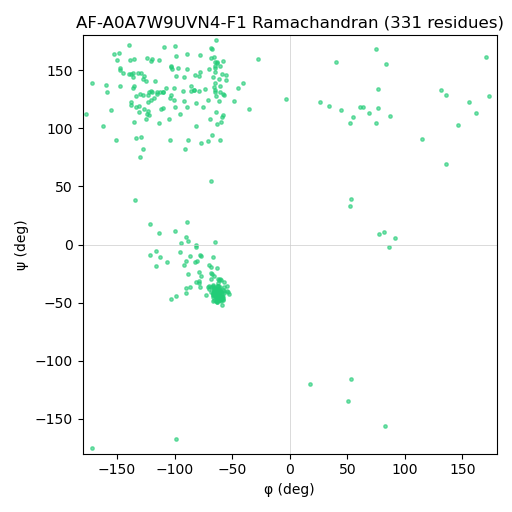56 C CA . LYS A 1 187 ? 0.199 9.446 5.300 1.00 92.38 187 LYS A CA 1
ATOM 1357 C C . LYS A 1 187 ? -1.288 9.266 5.574 1.00 92.38 187 LYS A C 1
ATOM 1359 O O . LYS A 1 187 ? -1.625 8.699 6.608 1.00 92.38 187 LYS A O 1
ATOM 1364 N N . ALA A 1 188 ? -2.169 9.697 4.671 1.00 90.12 188 ALA A N 1
ATOM 1365 C CA . ALA A 1 188 ? -3.610 9.499 4.806 1.00 90.12 188 ALA A CA 1
ATOM 1366 C C . ALA A 1 188 ? -3.985 8.009 4.829 1.00 90.12 188 ALA A C 1
ATOM 1368 O O . ALA A 1 188 ? -4.771 7.606 5.674 1.00 90.12 188 ALA A O 1
ATOM 1369 N N . VAL A 1 189 ? -3.369 7.161 3.998 1.00 90.69 189 VAL A N 1
ATOM 1370 C CA . VAL A 1 189 ? -3.575 5.701 4.045 1.00 90.69 189 VAL A CA 1
ATOM 1371 C C . VAL A 1 189 ? -3.050 5.095 5.352 1.00 90.69 189 VAL A C 1
ATOM 1373 O O . VAL A 1 189 ? -3.708 4.244 5.953 1.00 90.69 189 VAL A O 1
ATOM 1376 N N . ALA A 1 190 ? -1.881 5.539 5.823 1.00 88.06 190 ALA A N 1
ATOM 1377 C CA . ALA A 1 190 ? -1.316 5.091 7.092 1.00 88.06 190 ALA A CA 1
ATOM 1378 C C . ALA A 1 190 ? -2.189 5.520 8.286 1.00 88.06 190 ALA A C 1
ATOM 1380 O O . ALA A 1 190 ? -2.385 4.721 9.200 1.00 88.06 190 ALA A O 1
ATOM 1381 N N . LYS A 1 191 ? -2.746 6.743 8.246 1.00 80.50 191 LYS A N 1
ATOM 1382 C CA . LYS A 1 191 ? -3.628 7.363 9.254 1.00 80.50 191 LYS A CA 1
ATOM 1383 C C . LYS A 1 191 ? -5.078 6.889 9.193 1.00 80.50 191 LYS A C 1
ATOM 1385 O O . LYS A 1 191 ? -5.695 6.764 10.240 1.00 80.50 191 LYS A O 1
ATOM 1390 N N . GLY A 1 192 ? -5.605 6.538 8.021 1.00 61.62 192 GLY A N 1
ATOM 1391 C CA . GLY A 1 192 ? -7.002 6.133 7.791 1.00 61.62 192 GLY A CA 1
ATOM 1392 C C . GLY A 1 192 ? -7.412 4.830 8.489 1.00 61.62 192 GLY A C 1
ATOM 1393 O O . GLY A 1 192 ? -8.534 4.356 8.344 1.00 61.62 192 GLY A O 1
ATOM 1394 N N . ARG A 1 193 ? -6.497 4.232 9.261 1.00 54.44 193 ARG A N 1
ATOM 1395 C CA . ARG A 1 193 ? -6.748 3.140 10.208 1.00 54.44 193 ARG A CA 1
ATOM 1396 C C . ARG A 1 193 ? -6.361 3.464 11.652 1.00 54.44 193 ARG A C 1
ATOM 1398 O O . ARG A 1 193 ? -6.719 2.670 12.517 1.00 54.44 193 ARG A O 1
ATOM 1405 N N . PHE A 1 194 ? -5.683 4.580 11.925 1.00 43.81 194 PHE A N 1
ATOM 1406 C CA . PHE A 1 194 ? -5.538 5.078 13.295 1.00 43.81 194 PHE A CA 1
ATOM 1407 C C . PHE A 1 194 ? -6.909 5.400 13.903 1.00 43.81 194 PHE A C 1
ATOM 1409 O O . PHE A 1 194 ? -7.107 5.095 15.071 1.00 43.81 194 PHE A O 1
ATOM 1416 N N . ASP A 1 195 ? -7.890 5.808 13.091 1.00 43.59 195 ASP A N 1
ATOM 1417 C CA . ASP A 1 195 ? -9.267 6.022 13.566 1.00 43.59 195 ASP A CA 1
ATOM 1418 C C . ASP A 1 195 ? -10.123 4.735 13.654 1.00 43.59 195 ASP A C 1
ATOM 1420 O O . ASP A 1 195 ? -11.141 4.710 14.341 1.00 43.59 195 ASP A O 1
ATOM 1424 N N . ASP A 1 196 ? -9.702 3.623 13.034 1.00 44.22 196 ASP A N 1
ATOM 1425 C CA . ASP A 1 196 ? -10.490 2.371 12.966 1.00 44.22 196 ASP A CA 1
ATOM 1426 C C . ASP A 1 196 ? -9.886 1.191 13.755 1.00 44.22 196 ASP A C 1
ATOM 1428 O O . ASP A 1 196 ? -10.505 0.127 13.928 1.00 44.22 196 ASP A O 1
ATOM 1432 N N . VAL A 1 197 ? -8.646 1.324 14.225 1.00 45.50 197 VAL A N 1
ATOM 1433 C CA . VAL A 1 197 ? -7.937 0.312 15.007 1.00 45.50 197 VAL A CA 1
ATOM 1434 C C . VAL A 1 197 ? -6.949 1.028 15.918 1.00 45.50 197 VAL A C 1
ATOM 1436 O O . VAL A 1 197 ? -5.787 1.200 15.560 1.00 45.50 197 VAL A O 1
ATOM 1439 N N . GLU A 1 198 ? -7.375 1.381 17.127 1.00 47.59 198 GLU A N 1
ATOM 1440 C CA . GLU A 1 198 ? -6.448 1.838 18.158 1.00 47.59 198 GLU A CA 1
ATOM 1441 C C . GLU A 1 198 ? -6.208 0.740 19.215 1.00 47.59 198 GLU A C 1
ATOM 1443 O O . GLU A 1 198 ? -6.911 0.672 20.224 1.00 47.59 198 GLU A O 1
ATOM 1448 N N . PRO A 1 199 ? -5.203 -0.148 19.036 1.00 55.19 199 PRO A N 1
ATOM 1449 C CA . PRO A 1 199 ? -4.827 -1.142 20.041 1.00 55.19 199 PRO A CA 1
ATOM 1450 C C . PRO A 1 199 ? -4.320 -0.522 21.347 1.00 55.19 199 PRO A C 1
ATOM 1452 O O . PRO A 1 199 ? -4.318 -1.197 22.369 1.00 55.19 199 PRO A O 1
ATOM 1455 N N . ARG A 1 200 ? -3.872 0.743 21.331 1.00 59.03 200 ARG A N 1
ATOM 1456 C CA . ARG A 1 200 ? -3.402 1.440 22.540 1.00 59.03 200 ARG A CA 1
ATOM 1457 C C . ARG A 1 200 ? -4.553 1.956 23.403 1.00 59.03 200 ARG A C 1
ATOM 1459 O O . ARG A 1 200 ? -4.437 1.926 24.622 1.00 59.03 200 ARG A O 1
ATOM 1466 N N . LEU A 1 201 ? -5.665 2.357 22.787 1.00 65.25 201 LEU A N 1
ATOM 1467 C CA . LEU A 1 201 ? -6.872 2.789 23.493 1.00 65.25 201 LEU A CA 1
ATOM 1468 C C . LEU A 1 201 ? -7.834 1.633 23.765 1.00 65.25 201 LEU A C 1
ATOM 1470 O O . LEU A 1 201 ? -8.714 1.792 24.597 1.00 65.25 201 LEU A O 1
ATOM 1474 N N . ALA A 1 202 ? -7.681 0.463 23.133 1.00 72.75 202 ALA A N 1
ATOM 1475 C CA . ALA A 1 202 ? -8.559 -0.683 23.382 1.00 72.75 202 ALA A CA 1
ATOM 1476 C C . ALA A 1 202 ? -8.675 -1.065 24.877 1.00 72.75 202 ALA A C 1
ATOM 1478 O O . ALA A 1 202 ? -9.806 -1.281 25.321 1.00 72.75 202 ALA A O 1
ATOM 1479 N N . PRO A 1 203 ? -7.595 -1.083 25.691 1.00 80.00 203 PRO A N 1
ATOM 1480 C CA . PRO A 1 203 ? -7.715 -1.283 27.136 1.00 80.00 203 PRO A CA 1
ATOM 1481 C C . PRO A 1 203 ? -8.482 -0.152 27.835 1.00 80.00 203 PRO A C 1
ATOM 1483 O O . PRO A 1 203 ? -9.358 -0.432 28.647 1.00 80.00 203 PRO A O 1
ATOM 1486 N N . ALA A 1 204 ? -8.215 1.110 27.480 1.00 81.69 204 ALA A N 1
ATOM 1487 C CA . ALA A 1 204 ? -8.877 2.276 28.068 1.00 81.69 204 ALA A CA 1
ATOM 1488 C C . ALA A 1 204 ? -10.373 2.347 27.706 1.00 81.69 204 ALA A C 1
ATOM 1490 O O . ALA A 1 204 ? -11.209 2.562 28.576 1.00 81.69 204 ALA A O 1
ATOM 1491 N N . LEU A 1 205 ? -10.725 2.081 26.446 1.00 84.81 205 LEU A N 1
ATOM 1492 C CA . LEU A 1 205 ? -12.102 2.002 25.959 1.00 84.81 205 LEU A CA 1
ATOM 1493 C C . LEU A 1 205 ? -12.846 0.818 26.585 1.00 84.81 205 LEU A C 1
ATOM 1495 O O . LEU A 1 205 ? -14.004 0.953 26.971 1.00 84.81 205 LEU A O 1
ATOM 1499 N N . THR A 1 206 ? -12.181 -0.334 26.725 1.00 89.12 206 THR A N 1
ATOM 1500 C CA . THR A 1 206 ? -12.755 -1.490 27.429 1.00 89.12 206 THR A CA 1
ATOM 1501 C C . THR A 1 206 ? -13.011 -1.151 28.893 1.00 89.12 206 THR A C 1
ATOM 1503 O O . THR A 1 206 ? -14.074 -1.486 29.406 1.00 89.12 206 THR A O 1
ATOM 1506 N N . GLN A 1 207 ? -12.080 -0.465 29.561 1.00 89.62 207 GLN A N 1
ATOM 1507 C CA . GLN A 1 207 ? -12.257 -0.057 30.952 1.00 89.62 207 GLN A CA 1
ATOM 1508 C C . GLN A 1 207 ? -13.392 0.961 31.104 1.00 89.62 207 GLN A C 1
ATOM 1510 O O . GLN A 1 207 ? -14.301 0.728 31.893 1.00 89.62 207 GLN A O 1
ATOM 1515 N N . ALA A 1 208 ? -13.426 2.009 30.278 1.00 87.44 208 ALA A N 1
ATOM 1516 C CA . ALA A 1 208 ? -14.505 2.997 30.283 1.00 87.44 208 ALA A CA 1
ATOM 1517 C C . ALA A 1 208 ? -15.884 2.353 30.048 1.00 87.44 208 ALA A C 1
ATOM 1519 O O . ALA A 1 208 ? -16.861 2.700 30.711 1.00 87.44 208 ALA A O 1
ATOM 1520 N N . ALA A 1 209 ? -15.963 1.366 29.149 1.00 90.44 209 ALA A N 1
ATOM 1521 C CA . ALA A 1 209 ? -17.183 0.603 28.908 1.00 90.44 209 ALA A CA 1
ATOM 1522 C C . ALA A 1 209 ? -17.579 -0.306 30.078 1.00 90.44 209 ALA A C 1
ATOM 1524 O O . ALA A 1 209 ? -18.772 -0.447 30.345 1.00 90.44 209 ALA A O 1
ATOM 1525 N N . LYS A 1 210 ? -16.613 -0.908 30.783 1.00 92.25 210 LYS A N 1
ATOM 1526 C CA . LYS A 1 210 ? -16.865 -1.677 32.012 1.00 92.25 210 LYS A CA 1
ATOM 1527 C C . LYS A 1 210 ? -17.405 -0.773 33.118 1.00 92.25 210 LYS A C 1
ATOM 1529 O O . LYS A 1 210 ? -18.468 -1.063 33.654 1.00 92.25 210 LYS A O 1
ATOM 1534 N N . ASP A 1 211 ? -16.763 0.367 33.361 1.00 91.88 211 ASP A N 1
ATOM 1535 C CA . ASP A 1 211 ? -17.182 1.336 34.382 1.00 91.88 211 ASP A CA 1
ATOM 1536 C C . ASP A 1 211 ? -18.577 1.910 34.095 1.00 91.88 211 ASP A C 1
ATOM 1538 O O . ASP A 1 211 ? -19.354 2.212 35.004 1.00 91.88 211 ASP A O 1
ATOM 1542 N N . LEU A 1 212 ? -18.908 2.106 32.817 1.00 90.44 212 LEU A N 1
ATOM 1543 C CA . LEU A 1 212 ? -20.229 2.564 32.400 1.00 90.44 212 LEU A CA 1
ATOM 1544 C C . LEU A 1 212 ? -21.293 1.470 32.554 1.00 90.44 212 LEU A C 1
ATOM 1546 O O . LEU A 1 212 ? -22.379 1.734 33.070 1.00 90.44 212 LEU A O 1
ATOM 1550 N N . ALA A 1 213 ? -20.970 0.238 32.158 1.00 90.62 213 ALA A N 1
ATOM 1551 C CA . ALA A 1 213 ? -21.852 -0.909 32.325 1.00 90.62 213 ALA A CA 1
ATOM 1552 C C . ALA A 1 213 ? -22.127 -1.205 33.806 1.00 90.62 213 ALA A C 1
ATOM 1554 O O . ALA A 1 213 ? -23.285 -1.412 34.161 1.00 90.62 213 ALA A O 1
ATOM 1555 N N . ASP A 1 214 ? -21.103 -1.165 34.665 1.00 89.81 214 ASP A N 1
ATOM 1556 C CA . ASP A 1 214 ? -21.219 -1.395 36.110 1.00 89.81 214 ASP A CA 1
ATOM 1557 C C . ASP A 1 214 ? -22.145 -0.364 36.784 1.00 89.81 214 ASP A C 1
ATOM 1559 O O . ASP A 1 214 ? -22.956 -0.724 37.637 1.00 89.81 214 ASP A O 1
ATOM 1563 N N . ARG A 1 215 ? -22.125 0.900 36.335 1.00 88.94 215 ARG A N 1
ATOM 1564 C CA . ARG A 1 215 ? -23.040 1.958 36.811 1.00 88.94 215 ARG A CA 1
ATOM 1565 C C . ARG A 1 215 ? -24.498 1.777 36.376 1.00 88.94 215 ARG A C 1
ATOM 1567 O O . ARG A 1 215 ? -25.383 2.402 36.955 1.00 88.94 215 ARG A O 1
ATOM 1574 N N . ARG A 1 216 ? -24.760 0.957 35.356 1.00 88.31 216 ARG A N 1
ATOM 1575 C CA . ARG A 1 216 ? -26.079 0.791 34.717 1.00 88.31 216 ARG A CA 1
ATOM 1576 C C . ARG A 1 216 ? -26.586 -0.656 34.765 1.00 88.31 216 ARG A C 1
ATOM 1578 O O . ARG A 1 216 ? -27.481 -1.012 34.008 1.00 88.31 216 ARG A O 1
ATOM 1585 N N . LEU A 1 217 ? -26.044 -1.516 35.635 1.00 87.38 217 LEU A N 1
ATOM 1586 C CA . LEU A 1 217 ? -26.367 -2.956 35.639 1.00 87.38 217 LEU A CA 1
ATOM 1587 C C . LEU A 1 217 ? -27.849 -3.277 35.883 1.00 87.38 217 LEU A C 1
ATOM 1589 O O . LEU A 1 217 ? -28.335 -4.293 35.377 1.00 87.38 217 LEU A O 1
ATOM 1593 N N . THR A 1 218 ? -28.548 -2.425 36.635 1.00 83.38 218 THR A N 1
ATOM 1594 C CA . THR A 1 218 ? -29.983 -2.536 36.950 1.00 83.38 218 THR A CA 1
ATOM 1595 C C . THR A 1 218 ? -30.892 -2.036 35.831 1.00 83.38 218 THR A C 1
ATOM 1597 O O . THR A 1 218 ? -32.085 -2.333 35.848 1.00 83.38 218 THR A O 1
ATOM 1600 N N . ASP A 1 219 ? -30.348 -1.311 34.852 1.00 86.88 219 ASP A N 1
ATOM 1601 C CA . ASP A 1 219 ? -31.099 -0.813 33.706 1.00 86.88 219 ASP A CA 1
ATOM 1602 C C . ASP A 1 219 ? -31.376 -1.973 32.733 1.00 86.88 219 ASP A C 1
ATOM 1604 O O . ASP A 1 219 ? -30.417 -2.578 32.233 1.00 86.88 219 ASP A O 1
ATOM 1608 N N . PRO A 1 220 ? -32.646 -2.329 32.453 1.00 82.06 220 PRO A N 1
ATOM 1609 C CA . PRO A 1 220 ? -32.982 -3.410 31.530 1.00 82.06 220 PRO A CA 1
ATOM 1610 C C . PRO A 1 220 ? -32.495 -3.146 30.097 1.00 82.06 220 PRO A C 1
ATOM 1612 O O . PRO A 1 220 ? -32.098 -4.103 29.425 1.00 82.06 220 PRO A O 1
ATOM 1615 N N . GLU A 1 221 ? -32.407 -1.881 29.674 1.00 85.25 221 GLU A N 1
ATOM 1616 C CA . GLU A 1 221 ? -32.028 -1.462 28.316 1.00 85.25 221 GLU A CA 1
ATOM 1617 C C . GLU A 1 221 ? -30.504 -1.445 28.079 1.00 85.25 221 GLU A C 1
ATOM 1619 O O . GLU A 1 221 ? -30.035 -1.155 26.970 1.00 85.25 221 GLU A O 1
ATOM 1624 N N . LEU A 1 222 ? -29.699 -1.793 29.095 1.00 89.50 222 LEU A N 1
ATOM 1625 C CA . LEU A 1 222 ? -28.247 -1.902 28.956 1.00 89.50 222 LEU A CA 1
ATOM 1626 C C . LEU A 1 222 ? -27.876 -2.914 27.860 1.00 89.50 222 LEU A C 1
ATOM 1628 O O . LEU A 1 222 ? -28.031 -4.130 28.003 1.00 89.50 222 LEU A O 1
ATOM 1632 N N . SER A 1 223 ? -27.330 -2.382 26.767 1.00 90.50 223 SER A N 1
ATOM 1633 C CA . SER A 1 223 ? -26.934 -3.122 25.572 1.00 90.50 223 SER A CA 1
ATOM 1634 C C . SER A 1 223 ? -25.589 -2.621 25.030 1.00 90.50 223 SER A C 1
ATOM 1636 O O . SER A 1 223 ? -25.204 -1.476 25.284 1.00 90.50 223 SER A O 1
ATOM 1638 N N . PRO A 1 224 ? -24.870 -3.430 24.226 1.00 88.94 224 PRO A N 1
ATOM 1639 C CA . PRO A 1 224 ? -23.654 -2.973 23.550 1.00 88.94 224 PRO A CA 1
ATOM 1640 C C . PRO A 1 224 ? -23.884 -1.742 22.661 1.00 88.94 224 PRO A C 1
ATOM 1642 O O . PRO A 1 224 ? -22.997 -0.905 22.537 1.00 88.94 224 PRO A O 1
ATOM 1645 N N . ALA A 1 225 ? -25.077 -1.609 22.069 1.00 88.62 225 ALA A N 1
ATOM 1646 C CA . ALA A 1 225 ? -25.441 -0.452 21.255 1.00 88.62 225 ALA A CA 1
ATOM 1647 C C . ALA A 1 225 ? -25.572 0.830 22.090 1.00 88.62 225 ALA A C 1
ATOM 1649 O O . ALA A 1 225 ? -25.092 1.882 21.671 1.00 88.62 225 ALA A O 1
ATOM 1650 N N . MET A 1 226 ? -26.163 0.734 23.284 1.00 91.00 226 MET A N 1
ATOM 1651 C CA . MET A 1 226 ? -26.258 1.857 24.217 1.00 91.00 226 MET A CA 1
ATOM 1652 C C . MET A 1 226 ? -24.869 2.309 24.680 1.00 91.00 226 MET A C 1
ATOM 1654 O O . MET A 1 226 ? -24.549 3.490 24.559 1.00 91.00 226 MET A O 1
ATOM 1658 N N . LEU A 1 227 ? -24.023 1.368 25.116 1.00 90.69 227 LEU A N 1
ATOM 1659 C CA . LEU A 1 227 ? -22.659 1.670 25.562 1.00 90.69 227 LEU A CA 1
ATOM 1660 C C . LEU A 1 227 ? -21.833 2.332 24.456 1.00 90.69 227 LEU A C 1
ATOM 1662 O O . LEU A 1 227 ? -21.116 3.294 24.706 1.00 90.69 227 LEU A O 1
ATOM 1666 N N . ALA A 1 228 ? -21.953 1.836 23.222 1.00 84.50 228 ALA A N 1
ATOM 1667 C CA . ALA A 1 228 ? -21.273 2.414 22.071 1.00 84.50 228 ALA A CA 1
ATOM 1668 C C . ALA A 1 228 ? -21.712 3.868 21.826 1.00 84.50 228 ALA A C 1
ATOM 1670 O O . ALA A 1 228 ? -20.870 4.740 21.623 1.00 84.50 228 ALA A O 1
ATOM 1671 N N . ARG A 1 229 ? -23.020 4.142 21.922 1.00 84.06 229 ARG A N 1
ATOM 1672 C CA . ARG A 1 229 ? -23.580 5.490 21.768 1.00 84.06 229 ARG A CA 1
ATOM 1673 C C . ARG A 1 229 ? -23.095 6.448 22.856 1.00 84.06 229 ARG A C 1
ATOM 1675 O O . ARG A 1 229 ? -22.697 7.557 22.530 1.00 84.06 229 ARG A O 1
ATOM 1682 N N . GLU A 1 230 ? -23.112 6.039 24.123 1.00 86.50 230 GLU A N 1
ATOM 1683 C CA . GLU A 1 230 ? -22.666 6.896 25.235 1.00 86.50 230 GLU A CA 1
ATOM 1684 C C . GLU A 1 230 ? -21.152 7.158 25.216 1.00 86.50 230 GLU A C 1
ATOM 1686 O O . GLU A 1 230 ? -20.705 8.227 25.624 1.00 86.50 230 GLU A O 1
ATOM 1691 N N . LEU A 1 231 ? -20.362 6.216 24.695 1.00 83.69 231 LEU A N 1
ATOM 1692 C CA . LEU A 1 231 ? -18.913 6.365 24.536 1.00 83.69 231 LEU A CA 1
ATOM 1693 C C . LEU A 1 231 ? -18.508 7.018 23.203 1.00 83.69 231 LEU A C 1
ATOM 1695 O O . LEU A 1 231 ? -17.315 7.130 22.936 1.00 83.69 231 LEU A O 1
ATOM 1699 N N . ASN A 1 232 ? -19.469 7.442 22.372 1.00 77.94 232 ASN A N 1
ATOM 1700 C CA . ASN A 1 232 ? -19.239 8.012 21.038 1.00 77.94 232 ASN A CA 1
ATOM 1701 C C . ASN A 1 232 ? -18.378 7.120 20.119 1.00 77.94 232 ASN A C 1
ATOM 1703 O O . ASN A 1 232 ? -17.545 7.609 19.358 1.00 77.94 232 ASN A O 1
ATOM 1707 N N . VAL A 1 233 ? -18.579 5.799 20.168 1.00 81.50 233 VAL A N 1
ATOM 1708 C CA . VAL A 1 233 ? -17.885 4.823 19.311 1.00 81.50 233 VAL A CA 1
ATOM 1709 C C . VAL A 1 233 ? -18.873 3.969 18.525 1.00 81.50 233 VAL A C 1
ATOM 1711 O O . VAL A 1 233 ? -20.034 3.810 18.896 1.00 81.50 233 VAL A O 1
ATOM 1714 N N . SER A 1 234 ? -18.414 3.347 17.437 1.00 78.00 234 SER A N 1
ATOM 1715 C CA . SER A 1 234 ? -19.237 2.358 16.738 1.00 78.00 234 SER A CA 1
ATOM 1716 C C . SER A 1 234 ? -19.388 1.069 17.565 1.00 78.00 234 SER A C 1
ATOM 1718 O O . SER A 1 234 ? -18.475 0.652 18.284 1.00 78.00 234 SER A O 1
ATOM 1720 N N . VAL A 1 235 ? -20.513 0.364 17.396 1.00 84.56 235 VAL A N 1
ATOM 1721 C CA . VAL A 1 235 ? -20.748 -0.959 18.015 1.00 84.56 235 VAL A CA 1
ATOM 1722 C C . VAL A 1 235 ? -19.659 -1.961 17.614 1.00 84.56 235 VAL A C 1
ATOM 1724 O O . VAL A 1 235 ? -19.195 -2.763 18.424 1.00 84.56 235 VAL A O 1
ATOM 1727 N N . ARG A 1 236 ? -19.184 -1.877 16.367 1.00 79.94 236 ARG A N 1
ATOM 1728 C CA . ARG A 1 236 ? -18.078 -2.692 15.854 1.00 79.94 236 ARG A CA 1
ATOM 1729 C C . ARG A 1 236 ? -16.766 -2.393 16.587 1.00 79.94 236 ARG A C 1
ATOM 1731 O O . ARG A 1 236 ? -16.050 -3.333 16.930 1.00 79.94 236 ARG A O 1
ATOM 1738 N N . THR A 1 237 ? -16.460 -1.122 16.840 1.00 78.94 237 THR A N 1
ATOM 1739 C CA . THR A 1 237 ? -15.267 -0.686 17.586 1.00 78.94 237 THR A CA 1
ATOM 1740 C C . THR A 1 237 ? -15.314 -1.203 19.021 1.00 78.94 237 THR A C 1
ATOM 1742 O O . THR A 1 237 ? -14.340 -1.792 19.489 1.00 78.94 237 THR A O 1
ATOM 1745 N N . LEU A 1 238 ? -16.476 -1.103 19.674 1.00 85.62 238 LEU A N 1
ATOM 1746 C CA . LEU A 1 238 ? -16.691 -1.630 21.021 1.00 85.62 238 LEU A CA 1
ATOM 1747 C C . LEU A 1 238 ? -16.467 -3.151 21.087 1.00 85.62 238 LEU A C 1
ATOM 1749 O O . LEU A 1 238 ? -15.714 -3.633 21.931 1.00 85.62 238 LEU A O 1
ATOM 1753 N N . HIS A 1 239 ? -17.056 -3.919 20.164 1.00 86.25 239 HIS A N 1
ATOM 1754 C CA . HIS A 1 239 ? -16.851 -5.371 20.113 1.00 86.25 239 HIS A CA 1
ATOM 1755 C C . HIS A 1 239 ? -15.385 -5.755 19.893 1.00 86.25 239 HIS A C 1
ATOM 1757 O O . HIS A 1 239 ? -14.915 -6.723 20.490 1.00 86.25 239 HIS A O 1
ATOM 1763 N N . ARG A 1 240 ? -14.653 -5.004 19.064 1.00 79.12 240 ARG A N 1
ATOM 1764 C CA . ARG A 1 240 ? -13.229 -5.261 18.809 1.00 79.12 240 ARG A CA 1
ATOM 1765 C C . ARG A 1 240 ? -12.348 -4.919 20.007 1.00 79.12 240 ARG A C 1
ATOM 1767 O O . ARG A 1 240 ? -11.413 -5.669 20.265 1.00 79.12 240 ARG A O 1
ATOM 1774 N N . ALA A 1 241 ? -12.659 -3.857 20.751 1.00 84.56 241 ALA A N 1
ATOM 1775 C CA . ALA A 1 241 ? -11.944 -3.515 21.981 1.00 84.56 241 ALA A CA 1
ATOM 1776 C C . ALA A 1 241 ? -12.072 -4.634 23.031 1.00 84.56 241 ALA A C 1
ATOM 1778 O O . ALA A 1 241 ? -11.068 -5.132 23.530 1.00 84.56 241 ALA A O 1
ATOM 1779 N N . PHE A 1 242 ? -13.294 -5.123 23.258 1.00 86.50 242 PHE A N 1
ATOM 1780 C CA . PHE A 1 242 ? -13.559 -6.254 24.154 1.00 86.50 242 PHE A CA 1
ATOM 1781 C C . PHE A 1 242 ? -12.908 -7.564 23.670 1.00 86.50 242 PHE A C 1
ATOM 1783 O O . PHE A 1 242 ? -12.325 -8.302 24.465 1.00 86.50 242 PHE A O 1
ATOM 1790 N N . ALA A 1 243 ? -12.927 -7.832 22.358 1.00 81.56 243 ALA A N 1
ATOM 1791 C CA . ALA A 1 243 ? -12.247 -8.991 21.778 1.00 81.56 243 ALA A CA 1
ATOM 1792 C C . ALA A 1 243 ? -10.719 -8.937 21.959 1.00 81.56 243 ALA A C 1
ATOM 1794 O O . ALA A 1 243 ? -10.107 -9.971 22.210 1.00 81.56 243 ALA A O 1
ATOM 1795 N N . ALA A 1 244 ? -10.107 -7.749 21.887 1.00 75.75 244 ALA A N 1
ATOM 1796 C CA . ALA A 1 244 ? -8.671 -7.570 22.107 1.00 75.75 244 ALA A CA 1
ATOM 1797 C C . ALA A 1 244 ? -8.238 -7.878 23.554 1.00 75.75 244 ALA A C 1
ATOM 1799 O O . ALA A 1 244 ? -7.102 -8.282 23.773 1.00 75.75 244 ALA A O 1
ATOM 1800 N N . VAL A 1 245 ? -9.145 -7.725 24.527 1.00 75.88 245 VAL A N 1
ATOM 1801 C CA . VAL A 1 245 ? -8.921 -8.041 25.954 1.00 75.88 245 VAL A CA 1
ATOM 1802 C C . VAL A 1 245 ? -9.405 -9.463 26.310 1.00 75.88 245 VAL A C 1
ATOM 1804 O O . VAL A 1 245 ? -9.292 -9.901 27.450 1.00 75.88 245 VAL A O 1
ATOM 1807 N N . GLY A 1 246 ? -9.917 -10.222 25.334 1.00 78.69 246 GLY A N 1
ATOM 1808 C CA . GLY A 1 246 ? -10.272 -11.635 25.497 1.00 78.69 246 GLY A CA 1
ATOM 1809 C C . GLY A 1 246 ? -11.635 -11.911 26.141 1.00 78.69 246 GLY A C 1
ATOM 1810 O O . GLY A 1 246 ? -11.931 -13.061 26.454 1.00 78.69 246 GLY A O 1
ATOM 1811 N N . GLU A 1 247 ? -12.497 -10.906 26.318 1.00 84.38 247 GLU A N 1
ATOM 1812 C CA . GLU A 1 247 ? -13.845 -11.092 26.871 1.00 84.38 247 GLU A CA 1
ATOM 1813 C C . GLU A 1 247 ? -14.879 -10.346 26.017 1.00 84.38 247 GLU A C 1
ATOM 1815 O O . GLU A 1 247 ? -14.811 -9.127 25.942 1.00 84.38 247 GLU A O 1
ATOM 1820 N N . PRO A 1 248 ? -15.871 -11.008 25.390 1.00 90.19 248 PRO A N 1
ATOM 1821 C CA . PRO A 1 248 ? -16.925 -10.310 24.653 1.00 90.19 248 PRO A CA 1
ATOM 1822 C C . PRO A 1 248 ? -17.814 -9.448 25.567 1.00 90.19 248 PRO A C 1
ATOM 1824 O O . PRO A 1 248 ? -18.267 -9.907 26.615 1.00 90.19 248 PRO A O 1
ATOM 1827 N N . VAL A 1 249 ? -18.171 -8.238 25.121 1.00 89.69 249 VAL A N 1
ATOM 1828 C CA . VAL A 1 249 ? -19.001 -7.277 25.886 1.00 89.69 249 VAL A CA 1
ATOM 1829 C C . VAL A 1 249 ? -20.329 -7.858 26.389 1.00 89.69 249 VAL A C 1
ATOM 1831 O O . VAL A 1 249 ? -20.707 -7.644 27.539 1.00 89.69 249 VAL A O 1
ATOM 1834 N N . GLY A 1 250 ? -21.023 -8.657 25.571 1.00 87.81 250 GLY A N 1
ATOM 1835 C CA . GLY A 1 250 ? -22.285 -9.291 25.972 1.00 87.81 250 GLY A CA 1
ATOM 1836 C C . GLY A 1 250 ? -22.104 -10.331 27.084 1.00 87.81 250 GLY A C 1
ATOM 1837 O O . GLY A 1 250 ? -22.937 -10.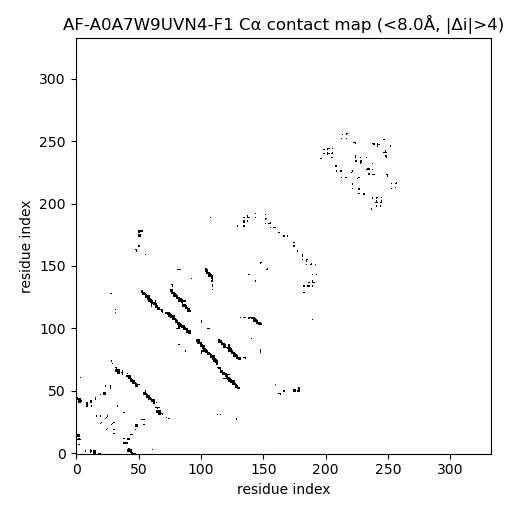432 27.986 1.00 87.81 250 GLY A O 1
ATOM 1838 N N . THR A 1 251 ? -20.989 -11.065 27.058 1.00 88.88 251 THR A N 1
ATOM 1839 C CA . THR A 1 251 ? -20.624 -12.029 28.105 1.00 88.88 251 THR A CA 1
ATOM 1840 C C . THR A 1 251 ? -20.329 -11.312 29.418 1.00 88.88 251 THR A C 1
ATOM 1842 O O . THR A 1 251 ? -20.838 -11.727 30.460 1.00 88.88 251 THR A O 1
ATOM 1845 N N . TYR A 1 252 ? -19.590 -10.200 29.358 1.00 9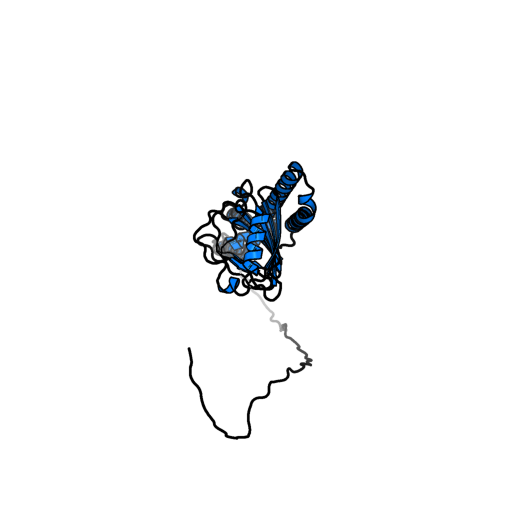0.44 252 TYR A N 1
ATOM 1846 C CA . TYR A 1 252 ? -19.280 -9.372 30.521 1.00 90.44 252 TYR A CA 1
ATOM 1847 C C . TYR A 1 252 ? -20.554 -8.838 31.205 1.00 90.44 252 TYR A C 1
ATOM 1849 O O . TYR A 1 252 ? -20.750 -9.082 32.399 1.00 90.44 252 TYR A O 1
ATOM 1857 N N . ILE A 1 253 ? -21.463 -8.200 30.450 1.00 90.75 253 ILE A N 1
ATOM 1858 C CA . ILE A 1 253 ? -22.728 -7.650 30.983 1.00 90.75 253 ILE A CA 1
ATOM 1859 C C . ILE A 1 253 ? -23.561 -8.753 31.648 1.00 90.75 253 ILE A C 1
ATOM 1861 O O . ILE A 1 253 ? -24.032 -8.601 32.777 1.00 90.75 253 ILE A O 1
ATOM 1865 N N . ARG A 1 254 ? -23.714 -9.901 30.974 1.00 89.38 254 ARG A N 1
ATOM 1866 C CA . ARG A 1 254 ? -24.474 -11.038 31.508 1.00 89.38 254 ARG A CA 1
ATOM 1867 C C . ARG A 1 254 ? -23.858 -11.574 32.800 1.00 89.38 254 ARG A C 1
ATOM 1869 O O . ARG A 1 254 ? -24.589 -11.849 33.750 1.00 89.38 254 ARG A O 1
ATOM 1876 N N . ARG A 1 255 ? -22.529 -11.721 32.848 1.00 90.81 255 ARG A N 1
ATOM 1877 C CA . ARG A 1 255 ? -21.809 -12.197 34.037 1.00 90.81 255 ARG A CA 1
ATOM 1878 C C . ARG A 1 255 ? -22.018 -11.255 35.222 1.00 90.81 255 ARG A C 1
ATOM 1880 O O . ARG A 1 255 ? -22.309 -11.739 36.313 1.00 90.81 255 ARG A O 1
ATOM 1887 N N . ARG A 1 256 ? -21.906 -9.938 35.013 1.00 90.38 256 ARG A N 1
ATOM 1888 C CA . ARG A 1 256 ? -22.094 -8.932 36.071 1.00 90.38 256 ARG A CA 1
ATOM 1889 C C . ARG A 1 256 ? -23.537 -8.892 36.577 1.00 90.38 256 ARG A C 1
ATOM 1891 O O . ARG A 1 256 ? -23.736 -8.995 37.780 1.00 90.38 256 ARG A O 1
ATOM 1898 N N . ARG A 1 257 ? -24.542 -8.909 35.691 1.00 89.69 257 ARG A N 1
ATOM 1899 C CA . ARG A 1 257 ? -25.961 -9.006 36.096 1.00 89.69 257 ARG A CA 1
ATOM 1900 C C . ARG A 1 257 ? -26.259 -10.255 36.936 1.00 89.69 257 ARG A C 1
ATOM 1902 O O . ARG A 1 257 ? -26.964 -10.170 37.934 1.00 89.69 257 ARG A O 1
ATOM 1909 N N . LEU A 1 258 ? -25.705 -11.415 36.569 1.00 88.75 258 LEU A N 1
ATOM 1910 C CA . LEU A 1 258 ? -25.862 -12.648 37.355 1.00 88.75 258 LEU A CA 1
ATOM 1911 C C . LEU A 1 258 ? -25.164 -12.575 38.717 1.00 88.75 258 LEU A C 1
ATOM 1913 O O . LEU A 1 258 ? -25.646 -13.164 39.681 1.00 88.75 258 LEU A O 1
ATOM 1917 N N . HIS A 1 259 ? -24.021 -11.895 38.796 1.00 87.25 259 HIS A N 1
ATOM 1918 C CA . HIS A 1 259 ? -23.311 -11.690 40.052 1.00 87.25 259 HIS A CA 1
ATOM 1919 C C . HIS A 1 259 ? -24.115 -10.796 41.006 1.00 87.25 259 HIS A C 1
ATOM 1921 O O . HIS A 1 259 ? -24.359 -11.209 42.135 1.00 87.25 259 HIS A O 1
ATOM 1927 N N . GLU A 1 260 ? -24.622 -9.657 40.529 1.00 83.50 260 GLU A N 1
ATOM 1928 C CA . GLU A 1 260 ? -25.482 -8.766 41.321 1.00 83.50 260 GLU A CA 1
ATOM 1929 C C . GLU A 1 260 ? -26.781 -9.452 41.758 1.00 83.50 260 GLU A C 1
ATOM 1931 O O . GLU A 1 260 ? -27.173 -9.355 42.916 1.00 83.50 260 GLU A O 1
ATOM 1936 N N . ALA A 1 261 ? -27.417 -10.233 40.877 1.00 84.00 261 ALA A N 1
ATOM 1937 C CA . ALA A 1 261 ? -28.603 -11.007 41.243 1.00 84.00 261 ALA A CA 1
ATOM 1938 C C . ALA A 1 261 ? -28.312 -12.012 42.371 1.00 84.00 261 ALA A C 1
ATOM 1940 O O . ALA A 1 261 ? -29.119 -12.169 43.283 1.00 84.00 261 ALA A O 1
ATOM 1941 N N . ARG A 1 262 ? -27.146 -12.675 42.351 1.00 84.88 262 ARG A N 1
ATOM 1942 C CA . ARG A 1 262 ? -26.732 -13.567 43.446 1.00 84.88 262 ARG A CA 1
ATOM 1943 C C . ARG A 1 262 ? -26.478 -12.805 44.742 1.00 84.88 262 ARG A C 1
ATOM 1945 O O . ARG A 1 262 ? -26.885 -13.292 45.788 1.00 84.88 262 ARG A O 1
ATOM 1952 N N . LEU A 1 263 ? -25.839 -11.637 44.682 1.00 83.25 263 LEU A N 1
ATOM 1953 C CA . LEU A 1 263 ? -25.611 -10.800 45.863 1.00 83.25 263 LEU A CA 1
ATOM 1954 C C . LEU A 1 263 ? -26.927 -10.296 46.459 1.00 83.25 263 LEU A C 1
ATOM 1956 O O . LEU A 1 263 ? -27.107 -10.377 47.668 1.00 83.25 263 LEU A O 1
ATOM 1960 N N . ALA A 1 264 ? -27.873 -9.864 45.627 1.00 80.25 264 ALA A N 1
ATOM 1961 C CA . ALA A 1 264 ? -29.202 -9.454 46.072 1.00 80.25 264 ALA A CA 1
ATOM 1962 C C . ALA A 1 264 ? -29.985 -10.605 46.730 1.00 80.25 264 ALA A C 1
ATOM 1964 O O . ALA A 1 264 ? -30.707 -10.377 47.695 1.00 80.25 264 ALA A O 1
ATOM 1965 N N . LEU A 1 265 ? -29.817 -11.840 46.240 1.00 79.50 265 LEU A N 1
ATOM 1966 C CA . LEU A 1 265 ? -30.426 -13.039 46.829 1.00 79.50 265 LEU A CA 1
ATOM 1967 C C . LEU A 1 265 ? -29.711 -13.528 48.102 1.00 79.50 265 LEU A C 1
ATOM 1969 O O . LEU A 1 265 ? -30.339 -14.175 48.934 1.00 79.50 265 LEU A O 1
ATOM 1973 N N . ALA A 1 266 ? -28.412 -13.255 48.244 1.00 76.94 266 ALA A N 1
ATOM 1974 C CA . ALA A 1 266 ? -27.599 -13.646 49.399 1.00 76.94 266 ALA A CA 1
ATOM 1975 C C . ALA A 1 266 ? -27.557 -12.577 50.504 1.00 76.94 266 ALA A C 1
ATOM 1977 O O . ALA A 1 266 ? -27.192 -12.882 51.640 1.00 76.94 266 ALA A O 1
ATOM 1978 N N . ALA A 1 267 ? -27.921 -11.331 50.192 1.00 60.16 267 ALA A N 1
ATOM 1979 C CA . ALA A 1 267 ? -28.109 -10.286 51.182 1.00 60.16 267 ALA A CA 1
ATOM 1980 C C . ALA A 1 267 ? -29.244 -10.714 52.129 1.00 60.16 267 ALA A C 1
ATOM 1982 O O . ALA A 1 267 ? -30.352 -10.979 51.655 1.00 60.16 267 ALA A O 1
ATOM 1983 N N . PRO A 1 268 ? -29.016 -10.780 53.456 1.00 54.12 268 PRO A N 1
ATOM 1984 C CA . PRO A 1 268 ? -30.082 -11.027 54.409 1.00 54.12 268 PRO A CA 1
ATOM 1985 C C . PRO A 1 268 ? -31.092 -9.901 54.253 1.00 54.12 268 PRO A C 1
ATOM 1987 O O . PRO A 1 268 ? -30.843 -8.756 54.638 1.00 54.12 268 PRO A O 1
ATOM 1990 N N . SER A 1 269 ? -32.224 -10.207 53.635 1.00 50.28 269 SER A N 1
ATOM 1991 C CA . SER A 1 269 ? -33.306 -9.258 53.519 1.00 50.28 269 SER A CA 1
ATOM 1992 C C . SER A 1 269 ? -33.708 -8.856 54.935 1.00 50.28 269 SER A C 1
ATOM 1994 O O . SER A 1 269 ? -34.344 -9.636 55.645 1.00 50.28 269 SER A O 1
ATOM 1996 N N . ARG A 1 270 ? -33.418 -7.612 55.335 1.00 45.69 270 ARG A N 1
ATOM 1997 C CA . ARG A 1 270 ? -34.232 -6.899 56.329 1.00 45.69 270 ARG A CA 1
ATOM 1998 C C . ARG A 1 270 ? -35.592 -6.581 55.701 1.00 45.69 270 ARG A C 1
ATOM 2000 O O . ARG A 1 270 ? -36.018 -5.437 55.636 1.00 45.69 270 ARG A O 1
ATOM 2007 N N . LEU A 1 271 ? -36.266 -7.612 55.206 1.00 46.19 271 LEU A N 1
ATOM 2008 C CA . LEU A 1 271 ? -37.689 -7.590 54.964 1.00 46.19 271 LEU A CA 1
ATOM 2009 C C . LEU A 1 271 ? -38.302 -8.053 56.277 1.00 46.19 271 LEU A C 1
ATOM 2011 O O . LEU A 1 271 ? -38.471 -9.242 56.531 1.00 46.19 271 LEU A O 1
ATOM 2015 N N . SER A 1 272 ? -38.581 -7.078 57.142 1.00 43.00 272 SER A N 1
ATOM 2016 C CA . SER A 1 272 ? -39.608 -7.241 58.161 1.00 43.00 272 SER A CA 1
ATOM 2017 C C . SER A 1 272 ? -40.924 -7.482 57.426 1.00 43.00 272 SER A C 1
ATOM 2019 O O . SER A 1 272 ? -41.636 -6.548 57.068 1.00 43.00 272 SER A O 1
ATOM 2021 N N . VAL A 1 273 ? -41.224 -8.749 57.151 1.00 43.25 273 VAL A N 1
ATOM 2022 C CA . VAL A 1 273 ? -42.592 -9.186 56.899 1.00 43.25 273 VAL A CA 1
ATOM 2023 C C . VAL A 1 273 ? -43.148 -9.590 58.254 1.00 43.25 273 VAL A C 1
ATOM 2025 O O . VAL A 1 273 ? -43.157 -10.752 58.648 1.00 43.25 273 VAL A O 1
ATOM 2028 N N . SER A 1 274 ? -43.604 -8.581 58.994 1.00 46.16 274 SER A N 1
ATOM 2029 C CA . SER A 1 274 ? -44.688 -8.792 59.940 1.00 46.16 274 SER A CA 1
ATOM 2030 C C . SER A 1 274 ? -45.941 -9.088 59.119 1.00 46.16 274 SER A C 1
ATOM 2032 O O . SER A 1 274 ? -46.635 -8.181 58.669 1.00 46.16 274 SER A O 1
ATOM 2034 N N . SER A 1 275 ? -46.231 -10.367 58.898 1.00 35.78 275 SER A N 1
ATOM 2035 C CA . SER A 1 275 ? -47.596 -10.813 58.629 1.00 35.78 275 SER A CA 1
ATOM 2036 C C . SER A 1 275 ? -47.924 -11.938 59.597 1.00 35.78 275 SER A C 1
ATOM 2038 O O . SER A 1 275 ? -47.793 -13.129 59.322 1.00 35.78 275 SER A O 1
ATOM 2040 N N . ARG A 1 276 ? -48.306 -11.473 60.784 1.00 33.88 276 ARG A N 1
ATOM 2041 C CA . ARG A 1 276 ? -49.124 -12.136 61.792 1.00 33.88 276 ARG A CA 1
ATOM 2042 C C . ARG A 1 276 ? -50.207 -12.997 61.126 1.00 33.88 276 ARG A C 1
ATOM 2044 O O . ARG A 1 276 ? -51.104 -12.480 60.468 1.00 33.88 276 ARG A O 1
ATOM 2051 N N . VAL A 1 277 ? -50.127 -14.304 61.353 1.00 37.72 277 VAL A N 1
ATOM 2052 C CA . VAL A 1 277 ? -51.256 -15.234 61.243 1.00 37.72 277 VAL A CA 1
ATOM 2053 C C . VAL A 1 277 ? -52.325 -14.800 62.254 1.00 37.72 277 VAL A C 1
ATOM 2055 O O . VAL A 1 277 ? -51.993 -14.503 63.405 1.00 37.72 277 VAL A O 1
ATOM 2058 N N . PRO A 1 278 ? -53.603 -14.789 61.855 1.00 39.59 278 PRO A N 1
ATOM 2059 C CA . PRO A 1 278 ? -54.554 -15.531 62.661 1.00 39.59 278 PRO A CA 1
ATOM 2060 C C . PRO A 1 278 ? -55.372 -16.495 61.804 1.00 39.59 278 PRO A C 1
ATOM 2062 O O . PRO A 1 278 ? -55.993 -16.152 60.802 1.00 39.59 278 PRO A O 1
ATOM 2065 N N . SER A 1 279 ? -55.370 -17.733 62.268 1.00 35.47 279 SER A N 1
ATOM 2066 C CA . SER A 1 279 ? -56.276 -18.807 61.911 1.00 35.47 279 SER A CA 1
ATOM 2067 C C . SER A 1 279 ? -57.719 -18.421 62.251 1.00 35.47 279 SER A 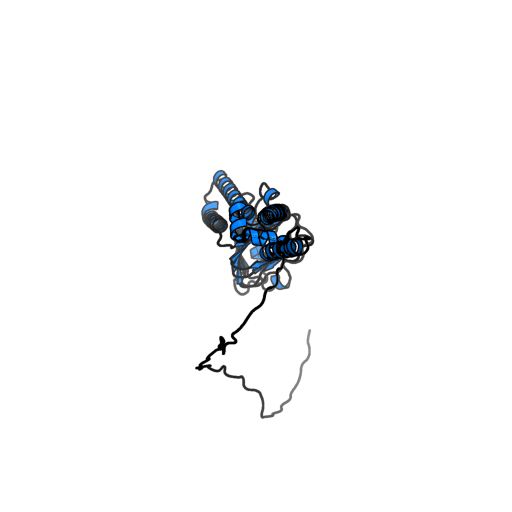C 1
ATOM 2069 O O . SER A 1 279 ? -58.000 -18.043 63.386 1.00 35.47 279 SER A O 1
ATOM 2071 N N . ARG A 1 280 ? -58.645 -18.613 61.305 1.00 33.47 280 ARG A N 1
ATOM 2072 C CA . ARG A 1 280 ? -60.020 -19.078 61.566 1.00 33.47 280 ARG A CA 1
ATOM 2073 C C . ARG A 1 280 ? -60.659 -19.602 60.272 1.00 33.47 280 ARG A C 1
ATOM 2075 O O . ARG A 1 280 ? -61.042 -18.844 59.395 1.00 33.47 280 ARG A O 1
ATOM 2082 N N . SER A 1 281 ? -60.682 -20.932 60.170 1.00 32.84 281 SER A N 1
ATOM 2083 C CA . SER A 1 281 ? -61.825 -21.772 59.777 1.00 32.84 281 SER A CA 1
ATOM 2084 C C . SER A 1 281 ? -62.917 -21.156 58.875 1.00 32.84 281 SER A C 1
ATOM 2086 O O . SER A 1 281 ? -63.658 -20.285 59.328 1.00 32.84 281 SER A O 1
ATOM 2088 N N . THR A 1 282 ? -63.183 -21.760 57.706 1.00 31.55 282 THR A N 1
ATOM 2089 C CA . THR A 1 282 ? -64.300 -22.723 57.477 1.00 31.55 282 THR A CA 1
ATOM 2090 C C . THR A 1 282 ? -64.717 -22.785 55.989 1.00 31.55 282 THR A C 1
ATOM 2092 O O . THR A 1 282 ? -65.173 -21.802 55.427 1.00 31.55 282 THR A O 1
ATOM 2095 N N . SER A 1 283 ? -64.656 -24.003 55.433 1.00 32.53 283 SER A N 1
ATOM 2096 C CA . SER A 1 283 ? -65.528 -24.605 54.401 1.00 32.53 283 SER A CA 1
ATOM 2097 C C . SER A 1 283 ? -65.431 -24.254 52.898 1.00 32.53 283 SER A C 1
ATOM 2099 O O . SER A 1 283 ? -65.800 -23.181 52.441 1.00 32.53 283 SER A O 1
ATOM 2101 N N . ALA A 1 284 ? -65.093 -25.323 52.157 1.00 32.16 284 ALA A N 1
ATOM 2102 C CA . ALA A 1 284 ? -65.671 -25.801 50.892 1.00 32.16 284 ALA A CA 1
ATOM 2103 C C . ALA A 1 284 ? -65.475 -24.997 49.591 1.00 32.16 284 ALA A C 1
ATOM 2105 O O . ALA A 1 284 ? -66.151 -24.005 49.349 1.00 32.16 284 ALA A O 1
ATOM 2106 N N . ARG A 1 285 ? -64.727 -25.579 48.636 1.00 31.23 285 ARG A N 1
ATOM 2107 C CA . ARG A 1 285 ? -65.266 -26.439 47.548 1.00 31.23 285 ARG A CA 1
ATOM 2108 C C . ARG A 1 285 ? -64.140 -26.793 46.547 1.00 31.23 285 ARG A C 1
ATOM 2110 O O . ARG A 1 285 ? -63.432 -25.908 46.081 1.00 31.23 285 ARG A O 1
ATOM 2117 N N . LEU A 1 286 ? -63.957 -28.087 46.252 1.00 36.56 286 LEU A N 1
ATOM 2118 C CA . LEU A 1 286 ? -63.054 -28.597 45.200 1.00 36.56 286 LEU A CA 1
ATOM 2119 C C . LEU A 1 286 ? -63.672 -28.444 43.781 1.00 36.56 286 LEU A C 1
ATOM 2121 O O . LEU A 1 286 ? -64.887 -28.261 43.680 1.00 36.56 286 LEU A O 1
ATOM 2125 N N . PRO A 1 287 ? -62.855 -28.530 42.706 1.00 59.12 287 PRO A N 1
ATOM 2126 C CA . PRO A 1 287 ? -63.174 -28.135 41.327 1.00 59.12 287 PRO A CA 1
ATOM 2127 C C . PRO A 1 287 ? -63.580 -29.336 40.443 1.00 59.12 287 PRO A C 1
ATOM 2129 O O . PRO A 1 287 ? -63.757 -30.444 40.953 1.00 59.12 287 PRO A O 1
ATOM 2132 N N . PRO A 1 288 ? -63.646 -29.163 39.107 1.00 49.81 288 PRO A N 1
ATOM 2133 C CA . PRO A 1 288 ? -62.723 -29.987 38.320 1.00 49.81 288 PRO A CA 1
ATOM 2134 C C . PRO A 1 288 ? -62.013 -29.285 37.142 1.00 49.81 288 PRO A C 1
ATOM 2136 O O . PRO A 1 288 ? -62.579 -28.462 36.432 1.00 49.81 288 PRO A O 1
ATOM 2139 N N . SER A 1 289 ? -60.778 -29.752 36.935 1.00 32.69 289 SER A N 1
ATOM 2140 C CA . SER A 1 289 ? -60.188 -30.189 35.657 1.00 32.69 289 SER A CA 1
ATOM 2141 C C . SER A 1 289 ? -59.755 -29.174 34.583 1.00 32.69 289 SER A C 1
ATOM 2143 O O . SER A 1 289 ? -60.528 -28.665 33.781 1.00 32.69 289 SER A O 1
ATOM 2145 N N . THR A 1 290 ? -58.428 -29.033 34.531 1.00 37.69 290 THR A N 1
ATOM 2146 C CA . THR A 1 290 ? -57.509 -28.941 33.372 1.00 37.69 290 THR A CA 1
ATOM 2147 C C . THR A 1 290 ? -57.994 -29.652 32.079 1.00 37.69 290 THR A C 1
ATOM 2149 O O . THR A 1 290 ? -58.777 -30.594 32.198 1.00 37.69 290 THR A O 1
ATOM 2152 N N . PRO A 1 291 ? -57.491 -29.321 30.852 1.00 48.22 291 PRO A N 1
ATOM 2153 C CA . PRO A 1 291 ? -56.047 -29.234 30.618 1.00 48.22 291 PRO A CA 1
ATOM 2154 C C . PRO A 1 291 ? -55.473 -28.269 29.564 1.00 48.22 291 PRO A C 1
ATOM 2156 O O . PRO A 1 291 ? -56.071 -27.856 28.578 1.00 48.22 291 PRO A O 1
ATOM 2159 N N . VAL A 1 292 ? -54.191 -28.014 29.824 1.00 37.41 292 VAL A N 1
ATOM 2160 C CA . VAL A 1 292 ? -53.092 -27.710 28.907 1.00 37.41 292 VAL A CA 1
ATOM 2161 C C . VAL A 1 292 ? -53.134 -28.580 27.642 1.00 37.41 292 VAL A C 1
ATOM 2163 O O . VAL A 1 292 ? -53.272 -29.797 27.738 1.00 37.41 292 VAL A O 1
ATOM 2166 N N . LEU A 1 293 ? -52.856 -27.981 26.477 1.00 34.91 293 LEU A N 1
ATOM 2167 C CA . LEU A 1 293 ? -52.224 -28.688 25.357 1.00 34.91 293 LEU A CA 1
ATOM 2168 C C . LEU A 1 293 ? -51.042 -27.865 24.789 1.00 34.91 293 LEU A C 1
ATOM 2170 O O . LEU A 1 293 ? -51.067 -26.633 24.855 1.00 34.91 293 LEU A O 1
ATOM 2174 N N . PRO A 1 294 ? -49.987 -28.530 24.277 1.00 47.97 294 PRO A N 1
ATOM 2175 C CA . PRO A 1 294 ? -48.651 -27.974 24.099 1.00 47.97 294 PRO A CA 1
ATOM 2176 C C . PRO A 1 294 ? -48.348 -27.519 22.660 1.00 47.97 294 PRO A C 1
ATOM 2178 O O . PRO A 1 294 ? -49.065 -27.807 21.705 1.00 47.97 294 PRO A O 1
ATOM 2181 N N . LYS A 1 295 ? -47.206 -26.838 22.509 1.00 35.94 295 LYS A N 1
ATOM 2182 C CA . LYS A 1 295 ? -46.571 -26.510 21.226 1.00 35.94 295 LYS A CA 1
AT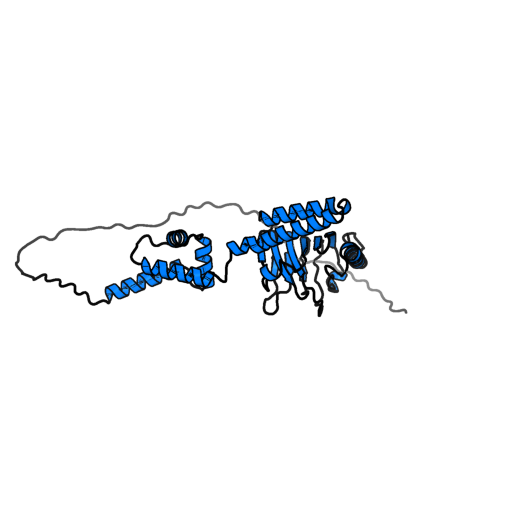OM 2183 C C . LYS A 1 295 ? -45.725 -27.675 20.667 1.00 35.94 295 LYS A C 1
ATOM 2185 O O . LYS A 1 295 ? -44.949 -28.267 21.409 1.00 35.94 295 LYS A O 1
ATOM 2190 N N . GLN A 1 296 ? -45.745 -27.757 19.324 1.00 41.69 296 GLN A N 1
ATOM 2191 C CA . GLN A 1 296 ? -44.767 -28.328 18.357 1.00 41.69 296 GLN A CA 1
ATOM 2192 C C . GLN A 1 296 ? -44.821 -29.853 18.089 1.00 41.69 296 GLN A C 1
ATOM 2194 O O . GLN A 1 296 ? -45.259 -30.566 18.983 1.00 41.69 296 GLN A O 1
ATOM 2199 N N . PRO A 1 297 ? -44.358 -30.388 16.916 1.00 43.22 297 PRO A N 1
ATOM 2200 C CA . PRO A 1 297 ? -43.485 -29.794 15.876 1.00 43.22 297 PRO A CA 1
ATOM 2201 C C . PRO A 1 297 ? -43.825 -30.078 14.377 1.00 43.22 297 PRO A C 1
ATOM 2203 O O . PRO A 1 297 ? -44.636 -30.925 14.031 1.00 43.22 297 PRO A O 1
ATOM 2206 N N . ARG A 1 298 ? -43.098 -29.364 13.495 1.00 34.66 298 ARG A N 1
ATOM 2207 C CA . ARG A 1 298 ? -42.599 -29.710 12.134 1.00 34.66 298 ARG A CA 1
ATOM 2208 C C . ARG A 1 298 ? -43.441 -30.616 11.210 1.00 34.66 298 ARG A C 1
ATOM 2210 O O . ARG A 1 298 ? -43.470 -31.828 11.386 1.00 34.66 298 ARG A O 1
ATOM 2217 N N . SER A 1 299 ? -43.829 -30.073 10.049 1.00 35.38 299 SER A N 1
ATOM 2218 C CA . SER A 1 299 ? -43.969 -30.850 8.808 1.00 35.38 299 SER A CA 1
ATOM 2219 C C . SER A 1 299 ? -42.906 -30.436 7.778 1.00 35.38 299 SER A C 1
ATOM 2221 O O . SER A 1 299 ? -42.825 -29.301 7.314 1.00 35.38 299 SER A O 1
ATOM 2223 N N . ARG A 1 300 ? -42.040 -31.401 7.449 1.00 35.38 300 ARG A N 1
ATOM 2224 C CA . ARG A 1 300 ? -41.275 -31.469 6.200 1.00 35.38 300 ARG A CA 1
ATOM 2225 C C . ARG A 1 300 ? -42.214 -31.995 5.106 1.00 35.38 300 ARG A C 1
ATOM 2227 O O . ARG A 1 300 ? -42.809 -33.051 5.293 1.00 35.38 300 ARG A O 1
ATOM 2234 N N . ARG A 1 301 ? -42.239 -31.344 3.945 1.00 34.12 301 ARG A N 1
ATOM 2235 C CA . ARG A 1 301 ? -42.403 -31.969 2.617 1.00 34.12 301 ARG A CA 1
ATOM 2236 C C . ARG A 1 301 ? -41.370 -31.297 1.709 1.00 34.12 301 ARG A C 1
ATOM 2238 O O . ARG A 1 301 ? -41.377 -30.082 1.592 1.00 34.12 301 ARG A O 1
ATOM 2245 N N . THR A 1 302 ? -40.261 -31.944 1.352 1.00 33.34 302 THR A N 1
ATOM 2246 C CA . THR A 1 302 ? -40.092 -32.896 0.235 1.00 33.34 302 THR A CA 1
ATOM 2247 C C . THR A 1 302 ? -40.578 -32.348 -1.105 1.00 33.34 302 THR A C 1
ATOM 2249 O O . THR A 1 302 ? -41.770 -32.392 -1.393 1.00 33.34 302 THR A O 1
ATOM 2252 N N . SER A 1 303 ? -39.637 -31.961 -1.968 1.00 31.67 303 SER A N 1
ATOM 2253 C CA . SER A 1 303 ? -39.418 -32.676 -3.234 1.00 31.67 303 SER A CA 1
ATOM 2254 C C . SER A 1 303 ? -38.019 -32.394 -3.816 1.00 31.67 303 SER A C 1
ATOM 2256 O O . SER A 1 303 ? -37.572 -31.249 -3.773 1.00 31.67 303 SER A O 1
ATOM 2258 N N . PRO A 1 304 ? -37.317 -33.429 -4.323 1.00 46.72 304 PRO A N 1
ATOM 2259 C CA . PRO A 1 304 ? -35.979 -33.352 -4.911 1.00 46.72 304 PRO A CA 1
ATOM 2260 C C . PRO A 1 304 ? -35.977 -33.567 -6.442 1.00 46.72 304 PRO A C 1
ATOM 2262 O O . PRO A 1 304 ? -36.955 -34.062 -6.996 1.00 46.72 304 PRO A O 1
ATOM 2265 N N . ARG A 1 305 ? -34.811 -33.300 -7.062 1.00 32.62 305 ARG A N 1
ATOM 2266 C CA . ARG A 1 305 ? -34.263 -33.690 -8.397 1.00 32.62 305 ARG A CA 1
ATOM 2267 C C . ARG A 1 305 ? -33.715 -32.425 -9.085 1.00 32.62 305 ARG A C 1
ATOM 2269 O O . ARG A 1 305 ? -34.382 -31.409 -9.089 1.00 32.62 305 ARG A O 1
ATOM 2276 N N . ARG A 1 306 ? -32.514 -32.390 -9.669 1.00 33.25 306 ARG A N 1
ATOM 2277 C CA . ARG A 1 306 ? -31.831 -33.426 -10.453 1.00 33.25 306 ARG A CA 1
ATOM 2278 C C . ARG A 1 306 ? -30.318 -33.159 -10.460 1.00 33.25 306 ARG A C 1
ATOM 2280 O O . ARG A 1 306 ? -29.888 -32.051 -10.751 1.00 33.25 306 ARG A O 1
ATOM 2287 N N . ALA A 1 307 ? -29.538 -34.193 -10.163 1.00 33.78 307 ALA A N 1
ATOM 2288 C CA . ALA A 1 307 ? -28.098 -34.240 -10.377 1.00 33.78 307 ALA A CA 1
ATOM 2289 C C . ALA A 1 307 ? -27.806 -34.703 -11.813 1.00 33.78 307 ALA A C 1
ATOM 2291 O O . ALA A 1 307 ? -28.404 -35.676 -12.277 1.00 33.78 307 ALA A O 1
ATOM 2292 N N . THR A 1 308 ? -26.858 -34.058 -12.491 1.00 40.66 308 THR A N 1
ATOM 2293 C CA . THR A 1 308 ? -26.235 -34.569 -13.719 1.00 40.66 308 THR A CA 1
ATOM 2294 C C . THR A 1 308 ? -24.765 -34.883 -13.466 1.00 40.66 308 THR A C 1
ATOM 2296 O O . THR A 1 308 ? -23.920 -34.009 -13.310 1.00 40.66 308 THR A O 1
ATOM 2299 N N . ARG A 1 309 ? -24.545 -36.196 -13.368 1.00 34.97 309 ARG A N 1
ATOM 2300 C CA . ARG A 1 309 ? -23.360 -37.014 -13.658 1.00 34.97 309 ARG A CA 1
ATOM 2301 C C . ARG A 1 309 ? -22.124 -36.312 -14.247 1.00 34.97 309 ARG A C 1
ATOM 2303 O O . ARG A 1 309 ? -22.159 -35.808 -15.363 1.00 34.97 309 ARG A O 1
ATOM 2310 N N . ARG A 1 310 ? -20.998 -36.507 -13.550 1.00 37.00 310 ARG A N 1
ATOM 2311 C CA . ARG A 1 310 ? -19.652 -36.693 -14.126 1.00 37.00 310 ARG A CA 1
ATOM 2312 C C . ARG A 1 310 ? -19.589 -37.997 -14.943 1.00 37.00 310 ARG A C 1
ATOM 2314 O O . ARG A 1 310 ? -20.200 -38.976 -14.502 1.00 37.00 310 ARG A O 1
ATOM 2321 N N . PRO A 1 311 ? -18.790 -38.087 -16.019 1.00 43.16 311 PRO A N 1
ATOM 2322 C CA . PRO A 1 311 ? -18.277 -39.358 -16.497 1.00 43.16 311 PRO A CA 1
ATOM 2323 C C . PRO A 1 311 ? -16.942 -39.710 -15.826 1.00 43.16 311 PRO A C 1
ATOM 2325 O O . PRO A 1 311 ? -16.176 -38.856 -15.380 1.00 43.16 311 PRO A O 1
ATOM 2328 N N . LYS A 1 312 ? -16.745 -41.021 -15.722 1.00 34.22 312 LYS A N 1
ATOM 2329 C CA . LYS A 1 312 ? -15.676 -41.764 -15.059 1.00 34.22 312 LYS A CA 1
ATOM 2330 C C . LYS A 1 312 ? -14.649 -42.172 -16.126 1.00 34.22 312 LYS A C 1
ATOM 2332 O O . LYS A 1 312 ? -15.046 -42.466 -17.251 1.00 34.22 312 LYS A O 1
ATOM 2337 N N . ALA A 1 313 ? -13.369 -42.190 -15.764 1.00 40.16 313 ALA A N 1
ATOM 2338 C CA . ALA A 1 313 ? -12.288 -42.772 -16.561 1.00 40.16 313 ALA A CA 1
ATOM 2339 C C . ALA A 1 313 ? -12.506 -44.282 -16.810 1.00 40.16 313 ALA A C 1
ATOM 2341 O O . ALA A 1 313 ? -13.143 -44.931 -15.971 1.00 40.16 313 ALA A O 1
ATOM 2342 N N . PRO A 1 314 ? -11.963 -44.855 -17.898 1.00 48.81 314 PRO A N 1
ATOM 2343 C CA . PRO A 1 314 ? -11.787 -46.293 -18.028 1.00 48.81 314 PRO A CA 1
ATOM 2344 C C . PRO A 1 314 ? -10.404 -46.743 -17.534 1.00 48.81 314 PRO A C 1
ATOM 2346 O O . PRO A 1 314 ? -9.407 -46.041 -17.702 1.00 48.81 314 PRO A O 1
ATOM 2349 N N . ASP A 1 315 ? -10.396 -47.924 -16.919 1.00 34.19 315 ASP A N 1
ATOM 2350 C CA . ASP A 1 315 ? -9.228 -48.667 -16.448 1.00 34.19 315 ASP A CA 1
ATOM 2351 C C . ASP A 1 315 ? -8.844 -49.768 -17.461 1.00 34.19 315 ASP A C 1
ATOM 2353 O O . ASP A 1 315 ? -9.632 -50.133 -18.336 1.00 34.19 315 ASP A O 1
ATOM 2357 N N . LEU A 1 316 ? -7.611 -50.244 -17.330 1.00 35.22 316 LEU A N 1
ATOM 2358 C CA . LEU A 1 316 ? -6.804 -51.074 -18.232 1.00 35.22 316 LEU A CA 1
ATOM 2359 C C . LEU A 1 316 ? -7.310 -52.512 -18.499 1.00 35.22 316 LEU A C 1
ATOM 2361 O O . LEU A 1 316 ? -7.880 -53.146 -17.616 1.00 35.22 316 LEU A O 1
ATOM 2365 N N . ALA A 1 317 ? -6.933 -53.048 -19.679 1.00 33.56 317 ALA A N 1
ATOM 2366 C CA . ALA A 1 317 ? -6.207 -54.325 -19.905 1.00 33.56 317 ALA A CA 1
ATOM 2367 C C . ALA A 1 317 ? -6.754 -55.227 -21.044 1.00 33.56 317 ALA A C 1
ATOM 2369 O O . ALA A 1 317 ? -7.913 -55.630 -21.023 1.00 33.56 317 ALA A O 1
ATOM 2370 N N . GLY A 1 318 ? -5.858 -55.654 -21.958 1.00 29.36 318 GLY A N 1
ATOM 2371 C CA . GLY A 1 318 ? -5.971 -56.941 -22.671 1.00 29.36 318 GLY A CA 1
ATOM 2372 C C . GLY A 1 318 ? -5.472 -57.023 -24.129 1.00 29.36 318 GLY A C 1
ATOM 2373 O O . GLY A 1 318 ? -6.235 -56.709 -25.032 1.00 29.36 318 GLY A O 1
ATOM 2374 N N . LEU A 1 319 ? -4.276 -57.623 -24.309 1.00 32.50 319 LEU A N 1
ATOM 2375 C CA . LEU A 1 319 ? -3.688 -58.277 -25.516 1.00 32.50 319 LEU A CA 1
ATOM 2376 C C . LEU A 1 319 ? -3.156 -57.330 -26.624 1.00 32.50 319 LEU A C 1
ATOM 2378 O O . LEU A 1 319 ? -3.820 -56.378 -26.990 1.00 32.50 319 LEU A O 1
ATOM 2382 N N . SER A 1 320 ? -1.967 -57.485 -27.223 1.00 31.02 320 SER A N 1
ATOM 2383 C CA . SER A 1 320 ? -1.192 -58.687 -27.564 1.00 31.02 320 SER A CA 1
ATOM 2384 C C . SER A 1 320 ? 0.333 -58.432 -27.618 1.00 31.02 320 SER A C 1
ATOM 2386 O O . SER A 1 320 ? 0.792 -57.294 -27.675 1.00 31.02 320 SER A O 1
ATOM 2388 N N . ARG A 1 321 ? 1.084 -59.537 -27.596 1.00 35.19 321 ARG A N 1
ATOM 2389 C CA . ARG A 1 321 ? 2.547 -59.698 -27.685 1.00 35.19 321 ARG A CA 1
ATOM 2390 C C . ARG A 1 321 ? 3.068 -59.560 -29.130 1.00 35.19 321 ARG A C 1
ATOM 2392 O O . ARG A 1 321 ? 2.376 -60.009 -30.033 1.00 35.19 321 ARG A O 1
ATOM 2399 N N . ASP A 1 322 ? 4.296 -59.050 -29.275 1.00 32.50 322 ASP A N 1
ATOM 2400 C CA . ASP A 1 322 ? 5.414 -59.496 -30.156 1.00 32.50 322 ASP A CA 1
ATOM 2401 C C . ASP A 1 322 ? 6.607 -58.559 -29.840 1.00 32.50 322 ASP A C 1
ATOM 2403 O O . ASP A 1 322 ? 6.427 -57.346 -29.829 1.00 32.50 322 ASP A O 1
ATOM 2407 N N . VAL A 1 323 ? 7.742 -58.958 -29.245 1.00 35.09 323 VAL A N 1
ATOM 2408 C CA . VAL A 1 323 ? 8.876 -59.825 -29.656 1.00 35.09 323 VAL A CA 1
ATOM 2409 C C . VAL A 1 323 ? 9.639 -59.325 -30.896 1.00 35.09 323 VAL A C 1
ATOM 2411 O O . VAL A 1 323 ? 9.095 -59.259 -31.988 1.00 35.09 323 VAL A O 1
ATOM 2414 N N . GLY A 1 324 ? 10.933 -59.029 -30.687 1.00 32.91 324 GLY A N 1
ATOM 2415 C CA . GLY A 1 324 ? 11.944 -58.620 -31.676 1.00 32.91 324 GLY A CA 1
ATOM 2416 C C . GLY A 1 324 ? 12.772 -57.443 -31.141 1.00 32.91 324 GLY A C 1
ATOM 2417 O O . GLY A 1 324 ? 12.465 -56.293 -31.418 1.00 32.91 324 GLY A O 1
ATOM 2418 N N . ASP A 1 325 ? 13.621 -57.623 -30.127 1.00 35.22 325 ASP A N 1
ATOM 2419 C CA . ASP A 1 325 ? 15.043 -57.998 -30.252 1.00 35.22 325 ASP A CA 1
ATOM 2420 C C . ASP A 1 325 ? 15.804 -57.214 -31.337 1.00 35.22 325 ASP A C 1
ATOM 2422 O O . ASP A 1 325 ? 15.488 -57.341 -32.518 1.00 35.22 325 ASP A O 1
ATOM 2426 N N . THR A 1 326 ? 16.802 -56.417 -30.923 1.00 36.03 326 THR A N 1
ATOM 2427 C CA . THR A 1 326 ? 18.190 -56.369 -31.444 1.00 36.03 326 THR A CA 1
ATOM 2428 C C . THR A 1 326 ? 18.869 -55.048 -31.024 1.00 36.03 326 THR A C 1
ATOM 2430 O O . THR A 1 326 ? 18.466 -53.995 -31.496 1.00 36.03 326 THR A O 1
ATOM 2433 N N . ARG A 1 327 ? 19.895 -55.156 -30.148 1.00 34.56 327 ARG A N 1
ATOM 2434 C CA . ARG A 1 327 ? 21.232 -54.477 -30.107 1.00 34.56 327 ARG A CA 1
ATOM 2435 C C . ARG A 1 327 ? 21.344 -52.973 -30.465 1.00 34.56 327 ARG A C 1
ATOM 2437 O O . ARG A 1 327 ? 20.653 -52.470 -31.323 1.00 34.56 327 ARG A O 1
ATOM 2444 N N . ALA A 1 328 ? 22.326 -52.175 -30.058 1.00 35.62 328 ALA A N 1
ATOM 2445 C CA . ALA A 1 328 ? 23.469 -52.151 -29.141 1.00 35.62 328 ALA A CA 1
ATOM 2446 C C . ALA A 1 328 ? 24.237 -50.850 -29.511 1.00 35.62 328 ALA A C 1
ATOM 2448 O O . ALA A 1 328 ? 24.093 -50.363 -30.631 1.00 35.62 328 ALA A O 1
ATOM 2449 N N . GLY A 1 329 ? 25.098 -50.339 -28.623 1.00 34.56 329 GLY A N 1
ATOM 2450 C CA . GLY A 1 329 ? 26.042 -49.234 -28.897 1.00 34.56 329 GLY A CA 1
ATOM 2451 C C . GLY A 1 329 ? 25.713 -47.998 -28.057 1.00 34.56 329 GLY A C 1
ATOM 2452 O O . GLY A 1 329 ? 24.831 -47.236 -28.416 1.00 34.56 329 GLY A O 1
ATOM 2453 N N . CYS A 1 330 ? 26.243 -47.779 -26.852 1.00 35.94 330 CYS A N 1
ATOM 2454 C CA . CYS A 1 330 ? 27.641 -47.806 -26.407 1.00 35.94 330 CYS A CA 1
ATOM 2455 C C . CYS A 1 330 ? 28.581 -46.893 -27.218 1.00 35.94 330 CYS A C 1
ATOM 2457 O O . CYS A 1 330 ? 28.955 -47.227 -28.335 1.00 35.94 330 CYS A O 1
ATOM 2459 N N . LEU A 1 331 ? 29.008 -45.823 -26.528 1.00 37.06 331 LEU A N 1
ATOM 2460 C CA . LEU A 1 331 ? 30.291 -45.108 -26.604 1.00 37.06 331 LEU A CA 1
ATOM 2461 C C . LEU A 1 331 ? 30.667 -44.395 -27.914 1.00 37.06 331 LEU A C 1
ATOM 2463 O O . LEU A 1 331 ? 31.032 -45.034 -28.893 1.00 37.06 331 LEU A O 1
ATOM 2467 N N . ASN A 1 332 ? 30.835 -43.068 -27.844 1.00 36.38 332 ASN A N 1
ATOM 2468 C CA . ASN A 1 332 ? 32.188 -42.513 -27.701 1.00 36.38 332 ASN A CA 1
ATOM 2469 C C . ASN A 1 332 ? 32.222 -40.996 -27.441 1.00 36.38 332 ASN A C 1
ATOM 2471 O O . ASN A 1 332 ? 31.558 -40.244 -28.145 1.00 36.38 332 ASN A O 1
ATOM 2475 N N . ARG A 1 333 ? 33.137 -40.647 -26.523 1.00 42.03 333 ARG A N 1
ATOM 2476 C CA . ARG A 1 333 ? 33.915 -39.404 -26.345 1.00 42.03 333 ARG A CA 1
ATOM 2477 C C . ARG A 1 333 ? 33.211 -38.104 -25.968 1.00 42.03 333 ARG A C 1
ATOM 2479 O O . ARG A 1 333 ? 32.496 -37.525 -26.805 1.00 42.03 333 ARG A O 1
#

Mean predicted aligned error: 18.61 Å

InterPro domains:
  IPR018060 AraC-like, DNA binding HTH domain [PF12833] (227-274)
  IPR018060 AraC-like, DNA binding HTH domain [PS01124] (207-275)
  IPR018060 AraC-like, DNA binding HTH domain [SM00342] (221-283)
  IPR053142 Pyochelin receptor regulatory protein [PTHR47893] (201-274)

Solvent-accessible surface area (backbone atoms only — not comparable to full-atom values): 19680 Å² total; per-residue (Å²): 76,75,15,70,58,90,87,32,59,67,59,16,53,56,51,40,51,51,46,45,45,74,49,56,30,73,86,64,59,70,80,76,57,63,27,73,72,24,48,66,50,34,23,46,30,38,52,68,42,54,35,80,69,27,38,42,34,44,38,39,22,63,34,45,41,38,40,35,84,58,90,72,48,82,40,76,29,27,41,34,41,35,22,66,32,42,37,40,35,34,50,41,60,96,97,42,69,70,44,76,37,42,48,50,20,27,40,38,30,54,34,61,49,63,58,38,40,38,35,35,44,56,22,30,34,42,40,35,39,37,62,28,75,82,51,37,78,75,39,48,100,39,72,47,71,48,59,41,78,37,72,51,46,44,52,44,48,54,50,53,56,48,46,71,75,44,54,91,80,43,53,72,70,52,36,52,50,51,38,51,52,53,49,51,38,50,46,47,52,62,45,71,38,58,85,77,57,49,81,83,47,22,63,56,54,38,47,54,50,46,58,52,46,67,78,38,58,86,45,87,78,69,42,69,63,53,53,13,59,78,68,74,44,51,52,68,55,51,49,49,24,19,49,75,74,74,46,53,58,70,59,52,54,52,52,51,44,55,50,52,53,49,49,63,72,66,46,82,71,88,66,84,73,84,72,82,83,79,91,77,89,85,86,88,84,86,88,85,82,84,83,89,83,87,87,86,83,88,85,88,79,88,86,90,86,82,88,83,81,83,89,78,86,87,83,92,89,85,89,86,90,82,92,81,87,80,90,84,81,83,87,83,137

Nearest PDB structures (foldseek):
  7w2h-assembly1_C  TM=4.351E-01  e=7.842E-05  Xenopus laevis
  7w2b-assembly4_J  TM=4.319E-01  e=1.405E-04  Xenopus laevis
  7w2c-assembly3_G  TM=4.192E-01  e=1.775E-04  Xenopus laevis
  2uyb-assembly1_A  TM=3.922E-01  e=6.788E-04  Bacillus subtilis
  2v09-assembly1_A  TM=3.928E-01  e=1.147E-03  Bacillus subtilis

Organism: NCBI:txid67293

Secondary structure (DSSP, 8-state):
-B--STT-TTHHHHHHHHHHHHHH-TTT-PPPPBPHHHHHT--EEEEEEEETTEEEEEEEESS-EEB---S--EEEEEEEEEEEESEEEEPPSTTS--EEEETTEEEEEEEEEPPPEEE-TTEEEEEEEE-STTHHHHHTTPEEEEETTSHHHHHHHHHHHHHHHHGGG--HHHHHHHHHHHHHHHHHHHHTTTTT--TTTHHHHHHHHHHHHHHTTT-TT--HHHHHHHTT--HHHHHHHHHHTTS-HHHHHHHHHHHHHHHHHHS------------------------------------------PPPPPPP-----------------